Protein AF-A0A843KTY6-F1 (afdb_monomer)

Nearest PDB structures (foldseek):
  3sf4-assembly3_C  TM=3.426E-01  e=4.041E-02  Homo sapiens
  4wnd-assembly1_A  TM=3.328E-01  e=5.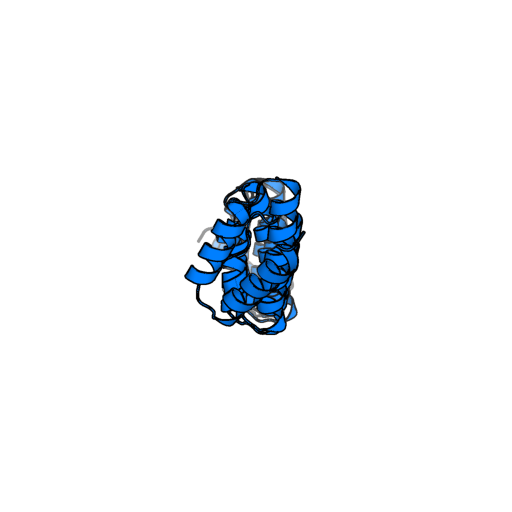044E-02  Homo sapiens
  4jhr-assembly1_B  TM=3.662E-01  e=6.581E-02  Mus musculus
  7t7t-assembly1_A  TM=3.899E-01  e=2.842E-01  Citrus unshiu
  6xns-assembly2_D  TM=2.189E-01  e=2.842E-01  synthetic construct

Structure (mmCIF, N/CA/C/O backbone):
data_AF-A0A843KTY6-F1
#
_entry.id   AF-A0A843KTY6-F1
#
loop_
_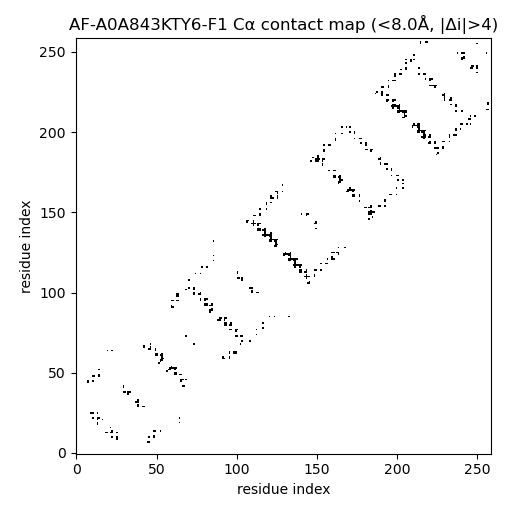atom_site.group_PDB
_atom_site.id
_atom_site.type_symbol
_atom_site.label_atom_id
_atom_site.label_alt_id
_atom_site.label_comp_id
_atom_site.label_asym_id
_atom_site.label_entity_id
_atom_site.label_seq_id
_atom_site.pdbx_PDB_ins_code
_atom_site.Cartn_x
_atom_site.Cartn_y
_atom_site.Cartn_z
_atom_site.occupancy
_atom_site.B_iso_or_equiv
_atom_site.auth_seq_id
_atom_site.auth_comp_id
_atom_site.auth_asym_id
_atom_site.auth_atom_id
_atom_site.pdbx_PDB_model_num
ATOM 1 N N . MET A 1 1 ? -22.286 -8.665 47.028 1.00 39.56 1 MET A N 1
ATOM 2 C CA . MET A 1 1 ? -21.234 -8.863 46.001 1.00 39.56 1 MET A CA 1
ATOM 3 C C . MET A 1 1 ? -21.749 -9.803 44.893 1.00 39.56 1 MET A C 1
ATOM 5 O O . MET A 1 1 ? -21.011 -10.667 44.445 1.00 39.56 1 MET A O 1
ATOM 9 N N . ASP A 1 2 ? -22.976 -9.607 44.383 1.00 44.25 2 ASP A N 1
ATOM 10 C CA . ASP A 1 2 ? -23.659 -10.608 43.525 1.00 44.25 2 ASP A CA 1
ATOM 11 C C . ASP A 1 2 ? -23.731 -10.275 42.018 1.00 44.25 2 ASP A C 1
ATOM 13 O O . ASP A 1 2 ? -24.287 -11.042 41.240 1.00 44.25 2 ASP A O 1
ATOM 17 N N . GLY A 1 3 ? -23.158 -9.156 41.557 1.00 53.28 3 GLY A N 1
ATOM 18 C CA . GLY A 1 3 ? -23.370 -8.676 40.176 1.00 53.28 3 GLY A CA 1
ATOM 19 C C . GLY A 1 3 ? -22.415 -9.212 39.094 1.00 53.28 3 GLY A C 1
ATOM 20 O O . GLY A 1 3 ? -22.753 -9.203 37.912 1.00 53.28 3 GLY A O 1
ATOM 21 N N . LYS A 1 4 ? -21.214 -9.689 39.456 1.00 52.56 4 LYS A N 1
ATOM 22 C CA . LYS A 1 4 ? -20.175 -10.072 38.471 1.00 52.56 4 LYS A CA 1
ATOM 23 C C . LYS A 1 4 ? -20.512 -11.322 37.633 1.00 52.56 4 LYS A C 1
ATOM 25 O O . LYS A 1 4 ? -20.271 -11.280 36.427 1.00 52.56 4 LYS A O 1
ATOM 30 N N . PRO A 1 5 ? -21.073 -12.412 38.199 1.00 60.47 5 PRO A N 1
ATOM 31 C CA . PRO A 1 5 ? -21.426 -13.600 37.416 1.00 60.47 5 PRO A CA 1
ATOM 32 C C . PRO A 1 5 ? -22.555 -13.336 36.409 1.00 60.47 5 PRO A C 1
ATOM 34 O O . PRO A 1 5 ? -22.504 -13.847 35.292 1.00 60.47 5 PRO A O 1
ATOM 37 N N . GLN A 1 6 ? -23.531 -12.492 36.773 1.00 78.88 6 GLN A N 1
ATOM 38 C CA . GLN A 1 6 ? -24.654 -12.137 35.899 1.00 78.88 6 GLN A CA 1
ATOM 39 C C . GLN A 1 6 ? -24.211 -11.308 34.691 1.00 78.88 6 GLN A C 1
ATOM 41 O O . GLN A 1 6 ? -24.659 -11.573 33.578 1.00 78.88 6 GLN A O 1
ATOM 46 N N . MET A 1 7 ? -23.310 -10.336 34.876 1.00 82.44 7 MET A N 1
ATOM 47 C CA . MET A 1 7 ? -22.879 -9.484 33.763 1.00 82.44 7 MET A CA 1
ATOM 48 C C . MET A 1 7 ? -22.094 -10.266 32.707 1.00 82.44 7 MET A C 1
ATOM 50 O O . MET A 1 7 ? -22.307 -10.082 31.513 1.00 82.44 7 MET A O 1
ATOM 54 N N . LYS A 1 8 ? -21.239 -11.205 33.132 1.00 80.12 8 LYS A N 1
ATOM 55 C CA . LYS A 1 8 ? -20.514 -12.079 32.201 1.00 80.12 8 LYS A CA 1
ATOM 56 C C . LYS A 1 8 ? -21.472 -12.932 31.359 1.00 80.12 8 LYS A C 1
ATOM 58 O O . LYS A 1 8 ? -21.283 -13.038 30.153 1.00 80.12 8 LYS A O 1
ATOM 63 N N . GLN A 1 9 ? -22.519 -13.489 31.973 1.00 84.25 9 GLN A N 1
ATOM 64 C CA . GLN A 1 9 ? -23.552 -14.241 31.251 1.00 84.25 9 GLN A CA 1
ATOM 65 C C . GLN A 1 9 ? -24.332 -13.358 30.270 1.00 84.25 9 GLN A C 1
ATOM 67 O O . GLN A 1 9 ? -24.571 -13.785 29.143 1.00 84.25 9 GLN A O 1
ATOM 72 N N . LYS A 1 10 ? -24.672 -12.122 30.660 1.00 86.00 10 LYS A N 1
ATOM 73 C CA . LYS A 1 10 ? -25.315 -11.146 29.765 1.00 86.00 10 LYS A CA 1
ATOM 74 C C . LYS A 1 10 ? -24.451 -10.835 28.541 1.00 86.00 10 LYS A C 1
ATOM 76 O O . LYS A 1 10 ? -24.958 -10.909 27.429 1.00 86.00 10 LYS A O 1
ATOM 81 N N . ILE A 1 11 ? -23.153 -10.570 28.734 1.00 85.38 11 ILE A N 1
ATOM 82 C CA . ILE A 1 11 ? -22.193 -10.338 27.640 1.00 85.38 11 ILE A CA 1
ATOM 83 C C . ILE A 1 11 ? -22.184 -11.531 26.679 1.00 85.38 11 ILE A C 1
ATOM 85 O O . ILE A 1 11 ? -22.382 -11.359 25.480 1.00 85.38 11 ILE A O 1
ATOM 89 N N . THR A 1 12 ? -21.991 -12.750 27.191 1.00 86.12 12 THR A N 1
ATOM 90 C CA . THR A 1 12 ? -21.944 -13.951 26.342 1.00 86.12 12 THR A CA 1
ATOM 91 C C . THR A 1 12 ? -23.262 -14.180 25.602 1.00 86.12 12 THR A C 1
ATOM 93 O O . THR A 1 12 ? -23.241 -14.526 24.422 1.00 86.12 12 THR A O 1
ATOM 96 N N . SER A 1 13 ? -24.402 -13.952 26.261 1.00 87.88 13 SER A N 1
ATOM 97 C CA . SER A 1 13 ? -25.725 -14.080 25.644 1.00 87.88 13 SER A CA 1
ATOM 98 C C . SER A 1 13 ? -25.940 -13.060 24.525 1.00 87.88 13 SER A C 1
ATOM 100 O O . SER A 1 13 ? -26.459 -13.430 23.477 1.00 87.88 13 SER A O 1
ATOM 102 N N . ALA A 1 14 ? -25.525 -11.806 24.724 1.00 86.50 14 ALA A N 1
ATOM 103 C CA . ALA A 1 14 ? -25.652 -10.743 23.727 1.00 86.50 14 ALA A CA 1
ATOM 104 C C . ALA A 1 14 ? -24.739 -10.968 22.512 1.00 86.50 14 ALA A C 1
ATOM 106 O O . ALA A 1 14 ? -25.139 -10.732 21.380 1.00 86.50 14 ALA A O 1
ATOM 107 N N . ILE A 1 15 ? -23.525 -11.485 22.724 1.00 87.00 15 ILE A N 1
ATOM 108 C CA . ILE A 1 15 ? -22.636 -11.863 21.616 1.00 87.00 15 ILE A CA 1
ATOM 109 C C . ILE A 1 15 ? -23.230 -13.041 20.834 1.00 87.00 15 ILE A C 1
ATOM 111 O O . ILE A 1 15 ? -23.250 -13.025 19.609 1.00 87.00 15 ILE A O 1
ATOM 115 N N . SER A 1 16 ? -23.759 -14.045 21.539 1.00 85.56 16 SER A N 1
ATOM 116 C CA . SER A 1 16 ? -24.322 -15.248 20.909 1.00 85.56 16 SER A CA 1
ATOM 117 C C . SER A 1 16 ? -25.618 -14.976 20.145 1.00 85.56 16 SER A C 1
ATOM 119 O O . SER A 1 16 ? -25.926 -15.704 19.206 1.00 85.56 16 SER A O 1
ATOM 121 N N . SER A 1 17 ? -26.395 -13.961 20.543 1.00 84.56 17 SER A N 1
ATOM 122 C CA . SER A 1 17 ? -27.608 -13.581 19.814 1.00 84.56 17 SER A CA 1
ATOM 123 C C . SER A 1 17 ? -27.297 -12.917 18.473 1.00 84.56 17 SER A C 1
ATOM 125 O O . SER A 1 17 ? -28.146 -12.941 17.584 1.00 84.56 17 SER A O 1
ATOM 127 N N . GLY A 1 18 ? -26.106 -12.323 18.328 1.00 76.06 18 GLY A N 1
ATOM 128 C CA . GLY A 1 18 ? -25.713 -11.555 17.148 1.00 76.06 18 GLY A CA 1
ATOM 129 C C . GLY A 1 18 ? -26.517 -10.265 16.947 1.00 76.06 18 GLY A C 1
ATOM 130 O O . GLY A 1 18 ? -26.371 -9.633 15.905 1.00 76.06 18 GLY A O 1
ATOM 131 N N . ASP A 1 19 ? -27.363 -9.868 17.908 1.00 83.19 19 ASP A N 1
ATOM 132 C CA . ASP A 1 19 ? -28.169 -8.646 17.833 1.00 83.19 19 ASP A CA 1
ATOM 133 C C . ASP A 1 19 ? -27.381 -7.453 18.407 1.00 83.19 19 ASP A C 1
ATOM 135 O O . ASP A 1 19 ? -27.130 -7.410 19.619 1.00 83.19 19 ASP A O 1
ATOM 139 N N . PRO A 1 20 ? -27.029 -6.443 17.586 1.00 80.69 20 PRO A N 1
ATOM 140 C CA . PRO A 1 20 ? -26.339 -5.244 18.057 1.00 80.69 20 PRO A CA 1
ATOM 141 C C . PRO A 1 20 ? -27.075 -4.521 19.193 1.00 80.69 20 PRO A C 1
ATOM 143 O O . PRO A 1 20 ? -26.434 -3.933 20.060 1.00 80.69 20 PRO A O 1
ATOM 146 N N . ARG A 1 21 ? -28.411 -4.602 19.244 1.00 86.44 21 ARG A N 1
ATOM 147 C CA . ARG A 1 21 ? -29.221 -3.941 20.282 1.00 86.44 21 ARG A CA 1
ATOM 148 C C . ARG A 1 21 ? -29.027 -4.567 21.658 1.00 86.44 21 ARG A C 1
ATOM 150 O O . ARG A 1 21 ? -29.058 -3.868 22.669 1.00 86.44 21 ARG A O 1
ATOM 157 N N . GLU A 1 22 ? -28.815 -5.879 21.706 1.00 87.31 22 GLU A N 1
ATOM 158 C CA . GLU A 1 22 ? -28.523 -6.581 22.957 1.00 87.31 22 GLU A CA 1
ATOM 159 C C . GLU A 1 22 ? -27.130 -6.197 23.472 1.00 87.31 22 GLU A C 1
ATOM 161 O O . GLU A 1 22 ? -26.956 -5.977 24.671 1.00 87.31 22 GLU A O 1
ATOM 166 N N . LEU A 1 23 ? -26.153 -6.020 22.575 1.00 86.69 23 LEU A N 1
ATOM 167 C CA . LEU A 1 23 ? -24.832 -5.498 22.937 1.00 86.69 23 LEU A CA 1
ATOM 168 C C . LEU A 1 23 ? -24.908 -4.052 23.441 1.00 86.69 23 LEU A C 1
ATOM 170 O O . LEU A 1 23 ? -24.354 -3.755 24.497 1.00 86.69 23 LEU A O 1
ATOM 174 N N . GLU A 1 24 ? -25.644 -3.171 22.760 1.00 86.75 24 GLU A N 1
ATOM 175 C CA . GLU A 1 24 ? -25.869 -1.788 23.206 1.00 86.75 24 GLU A CA 1
ATOM 176 C C . GLU A 1 24 ? -26.488 -1.730 24.607 1.00 86.75 24 GLU A C 1
ATOM 178 O O . GLU A 1 24 ? -26.048 -0.952 25.457 1.00 86.75 24 GLU A O 1
ATOM 183 N N . LYS A 1 25 ? -27.464 -2.598 24.889 1.00 88.44 25 LYS A N 1
ATOM 184 C CA . LYS A 1 25 ? -28.079 -2.705 26.215 1.00 88.44 25 LYS A CA 1
ATOM 185 C C . LYS A 1 25 ? -27.076 -3.137 27.283 1.00 88.44 25 LYS A C 1
ATOM 187 O O . LYS A 1 25 ? -27.063 -2.567 28.370 1.00 88.44 25 LYS A O 1
ATOM 192 N N . VAL A 1 26 ? -26.205 -4.099 26.979 1.00 87.81 26 VAL A N 1
ATOM 193 C CA . VAL A 1 26 ? -25.129 -4.508 27.897 1.00 87.81 26 VAL A CA 1
ATOM 194 C C . VAL A 1 26 ? -24.155 -3.354 28.153 1.00 87.81 26 VAL A C 1
ATOM 196 O O . VAL A 1 26 ? -23.741 -3.145 29.292 1.00 87.81 26 VAL A O 1
ATOM 199 N N . VAL A 1 27 ? -23.824 -2.559 27.132 1.00 88.12 27 VAL A N 1
ATOM 200 C CA . VAL A 1 27 ? -22.982 -1.363 27.293 1.00 88.12 27 VAL A CA 1
ATOM 201 C C . VAL A 1 27 ? -23.650 -0.330 28.203 1.00 88.12 27 VAL A C 1
ATOM 203 O O . VAL A 1 27 ? -22.982 0.207 29.090 1.00 88.12 27 VAL A O 1
ATOM 206 N N . LEU A 1 28 ? -24.952 -0.079 28.029 1.00 88.31 28 LEU A N 1
ATOM 207 C CA . LEU A 1 28 ? -25.727 0.818 28.893 1.00 88.31 28 LEU A CA 1
ATOM 208 C C . LEU A 1 28 ? -25.724 0.331 30.347 1.00 88.31 28 LEU A C 1
ATOM 210 O O . LEU A 1 28 ? -25.323 1.094 31.226 1.00 88.31 28 LEU A O 1
ATOM 214 N N . ASP A 1 29 ? -26.034 -0.946 30.587 1.00 87.56 29 ASP A N 1
ATOM 215 C CA . ASP A 1 29 ? -26.001 -1.564 31.920 1.00 87.56 29 ASP A CA 1
ATOM 216 C C . ASP A 1 29 ? -24.616 -1.400 32.588 1.00 87.56 29 ASP A C 1
ATOM 218 O O . ASP A 1 29 ? -24.515 -1.105 33.780 1.00 87.56 29 ASP A O 1
ATOM 222 N N . ILE A 1 30 ? -23.521 -1.569 31.832 1.00 86.94 30 ILE A N 1
ATOM 223 C CA . ILE A 1 30 ? -22.154 -1.372 32.346 1.00 86.94 30 ILE A CA 1
ATOM 224 C C . ILE A 1 30 ? -21.874 0.114 32.619 1.00 86.94 30 ILE A C 1
ATOM 226 O O . ILE A 1 30 ? -21.175 0.450 33.582 1.00 86.94 30 ILE A O 1
ATOM 230 N N . SER A 1 31 ? -22.406 1.022 31.802 1.00 85.75 31 SER A N 1
ATOM 231 C CA . SER A 1 31 ? -22.205 2.462 31.973 1.00 85.75 31 SER A CA 1
ATOM 232 C C . SER A 1 31 ? -22.831 3.009 33.262 1.00 85.75 31 SER A C 1
ATOM 234 O O . SER A 1 31 ? -22.280 3.945 33.841 1.00 85.75 31 SER A O 1
ATOM 236 N N . GLU A 1 32 ? -23.906 2.379 33.746 1.00 87.38 32 GLU A N 1
ATOM 237 C CA . GLU A 1 32 ? -24.611 2.726 34.988 1.00 87.38 32 GLU A CA 1
ATOM 238 C C . GLU A 1 32 ? -23.895 2.227 36.263 1.00 87.38 32 GLU A C 1
ATOM 240 O O . GLU A 1 32 ? -24.300 2.545 37.386 1.00 87.38 32 GLU A O 1
ATOM 245 N N . THR A 1 33 ? -22.800 1.468 36.127 1.00 81.38 33 THR A N 1
ATOM 246 C CA . THR A 1 33 ? -22.041 0.952 37.279 1.00 81.38 33 THR A CA 1
ATOM 247 C C . THR A 1 33 ? -21.357 2.085 38.059 1.00 81.38 33 THR A C 1
ATOM 249 O O . THR A 1 33 ? -20.718 2.966 37.483 1.00 81.38 33 THR A O 1
ATOM 252 N N . GLN A 1 34 ? -21.422 2.041 39.396 1.00 68.56 34 GLN A N 1
ATOM 253 C CA . GLN A 1 34 ? -21.045 3.169 40.264 1.00 68.56 34 GLN A CA 1
ATOM 254 C C . GLN A 1 34 ? -19.549 3.528 40.274 1.00 68.56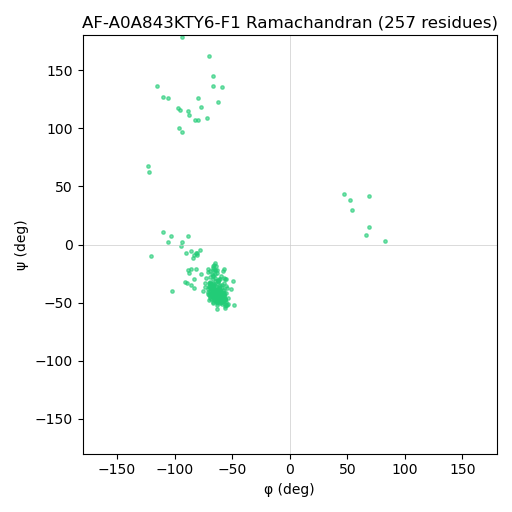 34 GLN A C 1
ATOM 256 O O . GLN A 1 34 ? -19.210 4.674 40.573 1.00 68.56 34 GLN A O 1
ATOM 261 N N . THR A 1 35 ? -18.632 2.595 39.974 1.00 88.00 35 THR A N 1
ATOM 262 C CA . THR A 1 35 ? -17.188 2.881 40.030 1.00 88.00 35 THR A CA 1
ATOM 263 C C . THR A 1 35 ? -16.502 2.798 38.669 1.00 88.00 35 THR A C 1
ATOM 265 O O . THR A 1 35 ? -16.664 1.846 37.904 1.00 88.00 35 THR A O 1
ATOM 268 N N . ARG A 1 36 ? -15.624 3.774 38.390 1.00 86.88 36 ARG A N 1
ATOM 269 C CA . ARG A 1 36 ? -14.803 3.813 37.165 1.00 86.88 36 ARG A CA 1
ATOM 270 C C . ARG A 1 36 ? -13.967 2.542 36.976 1.00 86.88 36 ARG A C 1
ATOM 272 O O . ARG A 1 36 ? -13.766 2.097 35.850 1.00 86.88 36 ARG A O 1
ATOM 279 N N . LYS A 1 37 ? -13.469 1.966 38.076 1.00 88.00 37 LYS A N 1
ATOM 280 C CA . LYS A 1 37 ? -12.642 0.751 38.057 1.00 88.00 37 LYS A CA 1
ATOM 281 C C . LYS A 1 37 ? -13.454 -0.479 37.646 1.00 88.00 37 LYS A C 1
ATOM 283 O O . LYS A 1 37 ? -12.961 -1.287 36.867 1.00 88.00 37 LYS A O 1
ATOM 288 N N . GLU A 1 38 ? -14.681 -0.614 38.144 1.00 86.69 38 GLU A N 1
ATOM 289 C CA . GLU A 1 38 ? -15.563 -1.725 37.771 1.00 86.69 38 GLU A CA 1
ATOM 290 C C . GLU A 1 38 ? -16.043 -1.598 36.331 1.00 86.69 38 GLU A C 1
ATOM 292 O O . GLU A 1 38 ? -15.946 -2.573 35.593 1.00 86.69 38 GLU A O 1
ATOM 297 N N . LYS A 1 39 ? -16.444 -0.393 35.903 1.00 88.38 39 LYS A N 1
ATOM 298 C CA . LYS A 1 39 ? -16.803 -0.114 34.506 1.00 88.38 39 LYS A CA 1
ATOM 299 C C . LYS A 1 39 ? -15.684 -0.533 33.547 1.00 88.38 39 LYS A C 1
ATOM 301 O O . LYS A 1 39 ? -15.922 -1.309 32.627 1.00 88.38 39 LYS A O 1
ATOM 306 N N . LYS A 1 40 ? -14.446 -0.091 33.812 1.00 89.19 40 LYS A N 1
ATOM 307 C CA . LYS A 1 40 ? -13.276 -0.452 32.996 1.00 89.19 40 LYS A CA 1
ATOM 308 C C . LYS A 1 40 ? -13.070 -1.970 32.933 1.00 89.19 40 LYS A C 1
ATOM 310 O O . LYS A 1 40 ? -12.923 -2.521 31.851 1.00 89.19 40 LYS A O 1
ATOM 315 N N . SER A 1 41 ? -13.123 -2.648 34.080 1.00 89.81 41 SER A N 1
ATOM 316 C CA . SER A 1 41 ? -12.953 -4.104 34.146 1.00 89.81 41 SER A CA 1
ATOM 317 C C . SER A 1 41 ? -14.055 -4.875 33.403 1.00 89.81 41 SER A C 1
ATOM 319 O O . SER A 1 41 ? -13.801 -5.967 32.894 1.00 89.81 41 SER A O 1
ATOM 321 N N . LEU A 1 42 ? -15.279 -4.345 33.347 1.00 90.00 42 LEU A N 1
ATOM 322 C CA . LEU A 1 42 ? -16.382 -4.944 32.592 1.00 90.00 42 LEU A CA 1
ATOM 323 C C . LEU A 1 42 ? -16.224 -4.727 31.081 1.00 90.00 42 LEU A C 1
ATOM 325 O O . LEU A 1 42 ? -16.434 -5.671 30.324 1.00 90.00 42 LEU A O 1
ATOM 329 N N . TYR A 1 43 ? -15.783 -3.544 30.642 1.00 91.88 43 TYR A N 1
ATOM 330 C CA . TYR A 1 43 ? -15.446 -3.303 29.235 1.00 91.88 43 TYR A CA 1
ATOM 331 C C . TYR A 1 43 ? -14.278 -4.161 28.755 1.00 91.88 43 TYR A C 1
ATOM 333 O O . TYR A 1 43 ? -14.370 -4.737 27.678 1.00 91.88 43 TYR A O 1
ATOM 341 N N . GLU A 1 44 ? -13.229 -4.333 29.563 1.00 92.06 44 GLU A N 1
ATOM 342 C CA . GLU A 1 44 ? -12.120 -5.247 29.247 1.00 92.06 44 GLU A CA 1
ATOM 343 C C . GLU A 1 44 ? -12.627 -6.686 29.029 1.00 92.06 44 GLU A C 1
ATOM 345 O O . GLU A 1 44 ? -12.264 -7.334 28.050 1.00 92.06 44 GLU A O 1
ATOM 350 N N . GLN A 1 45 ? -13.525 -7.177 29.893 1.00 90.88 45 GLN A N 1
ATOM 351 C CA . GLN A 1 45 ? -14.126 -8.511 29.744 1.00 90.88 45 GLN A CA 1
ATOM 352 C C . GLN A 1 45 ? -15.017 -8.626 28.502 1.00 90.88 45 GLN A C 1
ATOM 354 O O . GLN A 1 45 ? -14.978 -9.644 27.812 1.00 90.88 45 GLN A O 1
ATOM 359 N N . MET A 1 46 ? -15.819 -7.599 28.223 1.00 92.81 46 MET A N 1
ATOM 360 C CA . MET A 1 46 ? -16.690 -7.562 27.051 1.00 92.81 46 MET A CA 1
ATOM 361 C C . MET A 1 46 ? -15.880 -7.510 25.754 1.00 92.81 46 MET A C 1
ATOM 363 O O . MET A 1 46 ? -16.125 -8.311 24.857 1.00 92.81 46 MET A O 1
ATOM 367 N N . ASN A 1 47 ? -14.873 -6.638 25.681 1.00 95.75 47 ASN A N 1
ATOM 368 C CA . ASN A 1 47 ? -13.966 -6.544 24.541 1.00 95.75 47 ASN A CA 1
ATOM 369 C C . ASN A 1 47 ? -13.221 -7.862 24.319 1.00 95.75 47 ASN A C 1
ATOM 371 O O . ASN A 1 47 ? -13.154 -8.324 23.187 1.00 95.75 47 ASN A O 1
ATOM 375 N N . ALA A 1 48 ? -12.724 -8.511 25.378 1.00 94.94 48 ALA A N 1
ATOM 376 C CA . ALA A 1 48 ? -12.085 -9.819 25.254 1.00 94.94 48 ALA A CA 1
ATOM 377 C C . ALA A 1 48 ? -13.038 -10.867 24.653 1.00 94.94 48 ALA A C 1
ATOM 379 O O . ALA A 1 48 ? -12.650 -11.595 23.742 1.00 94.94 48 ALA A O 1
ATOM 380 N N . ALA A 1 49 ? -14.296 -10.907 25.103 1.00 93.94 49 ALA A N 1
ATOM 381 C CA . ALA A 1 49 ? -15.296 -11.823 24.560 1.00 93.94 49 ALA A CA 1
ATOM 382 C C . ALA A 1 49 ? -15.633 -11.521 23.087 1.00 93.94 49 ALA A C 1
ATOM 384 O O . ALA A 1 49 ? -15.735 -12.451 22.288 1.00 93.94 49 ALA A O 1
ATOM 385 N N . LEU A 1 50 ? -15.749 -10.241 22.713 1.00 95.25 50 LEU A N 1
ATOM 386 C CA . LEU A 1 50 ? -15.954 -9.810 21.325 1.00 95.25 50 LEU A CA 1
ATOM 387 C C . LEU A 1 50 ? -14.768 -10.192 20.432 1.00 95.25 50 LEU A C 1
ATOM 389 O O . LEU A 1 50 ? -14.970 -10.695 19.334 1.00 95.25 50 LEU A O 1
ATOM 393 N N . VAL A 1 51 ? -13.534 -9.997 20.906 1.00 97.06 51 VAL A N 1
ATOM 394 C CA . VAL A 1 51 ? -12.312 -10.380 20.180 1.00 97.06 51 VAL A CA 1
ATOM 395 C C . VAL A 1 51 ? -12.249 -11.895 19.988 1.00 97.06 51 VAL A C 1
ATOM 397 O O . VAL A 1 51 ? -11.965 -12.355 18.883 1.00 97.06 51 VAL A O 1
ATOM 400 N N . THR A 1 52 ? -12.545 -12.682 21.024 1.00 96.00 52 THR A N 1
ATOM 401 C CA . THR A 1 52 ? -12.625 -14.145 20.911 1.00 96.00 52 THR A CA 1
ATOM 402 C C . THR A 1 52 ? -13.674 -14.557 19.882 1.00 96.00 52 THR A C 1
ATOM 404 O O . THR A 1 52 ? -13.348 -15.292 18.955 1.00 96.00 52 THR A O 1
ATOM 407 N N . ALA A 1 53 ? -14.901 -14.040 19.975 1.00 93.81 53 ALA A N 1
ATOM 408 C CA . ALA A 1 53 ? -15.958 -14.362 19.018 1.00 93.81 53 ALA A CA 1
ATOM 409 C C . ALA A 1 53 ? -15.592 -13.951 17.583 1.00 93.81 53 ALA A C 1
ATOM 411 O O . ALA A 1 53 ? -15.789 -14.728 16.653 1.00 93.81 53 ALA A O 1
ATOM 412 N N . ALA A 1 54 ? -14.969 -12.784 17.402 1.00 95.69 54 ALA A N 1
ATOM 413 C CA . ALA A 1 54 ? -14.556 -12.318 16.087 1.00 95.69 54 ALA A CA 1
ATOM 414 C C . ALA A 1 54 ? -13.515 -13.236 15.437 1.00 95.69 54 ALA A C 1
ATOM 416 O O . ALA A 1 54 ? -13.684 -13.650 14.293 1.00 95.69 54 ALA A O 1
ATOM 417 N N . PHE A 1 55 ? -12.442 -13.573 16.154 1.00 96.38 55 PHE A N 1
ATOM 418 C CA . PHE A 1 55 ? -11.319 -14.303 15.563 1.00 96.38 55 PHE A CA 1
ATOM 419 C C . PHE A 1 55 ? -11.440 -15.827 15.635 1.00 96.38 55 PHE A C 1
ATOM 421 O O . PHE A 1 55 ? -10.948 -16.502 14.737 1.00 96.38 55 PHE A O 1
ATOM 428 N N . GLU A 1 56 ? -12.047 -16.378 16.684 1.00 94.38 56 GLU A N 1
ATOM 429 C CA . GLU A 1 56 ? -12.241 -17.830 16.828 1.00 94.38 56 GLU A CA 1
ATOM 430 C C . GLU A 1 56 ? -13.581 -18.278 16.240 1.00 94.38 56 GLU A C 1
ATOM 432 O O . GLU A 1 56 ? -13.678 -19.376 15.698 1.00 94.38 56 GLU A O 1
ATOM 437 N N . GLY A 1 57 ? -14.604 -17.422 16.313 1.00 89.69 57 GLY A N 1
ATOM 438 C CA . GLY A 1 57 ? -15.930 -17.675 15.747 1.00 89.69 57 GLY A CA 1
ATOM 439 C C . GLY A 1 57 ? -16.105 -17.209 14.300 1.00 89.69 57 GLY A C 1
ATOM 440 O O . GLY A 1 57 ? -17.130 -17.518 13.701 1.00 89.69 57 GLY A O 1
ATOM 441 N N . GLY A 1 58 ? -15.129 -16.491 13.729 1.00 91.31 58 GLY A N 1
ATOM 442 C CA . GLY A 1 58 ? -15.188 -16.008 12.346 1.00 91.31 58 GLY A CA 1
ATOM 443 C C . GLY A 1 58 ? -16.239 -14.918 12.125 1.00 91.31 58 GLY A C 1
ATOM 444 O O . GLY A 1 58 ? -16.942 -14.951 11.121 1.00 91.31 58 GLY A O 1
ATOM 445 N N . GLN A 1 59 ? -16.350 -13.971 13.062 1.00 92.69 59 GLN A N 1
ATOM 446 C CA . GLN A 1 59 ? -17.338 -12.879 13.055 1.00 92.69 59 GLN A CA 1
ATOM 447 C C . GLN A 1 59 ? -16.653 -11.498 13.125 1.00 92.69 59 GLN A C 1
ATOM 449 O O . GLN A 1 59 ? -16.732 -10.811 14.154 1.00 92.69 59 GLN A O 1
ATOM 454 N N . PRO A 1 60 ? -15.913 -11.071 12.083 1.00 94.81 60 PRO A N 1
ATOM 455 C CA . PRO A 1 60 ? -15.089 -9.858 12.134 1.00 94.81 60 PRO A CA 1
ATOM 456 C C . PRO A 1 60 ? -15.895 -8.584 12.418 1.00 94.81 60 PRO A C 1
ATOM 458 O O . PRO A 1 60 ? -15.375 -7.631 13.002 1.00 94.81 60 PRO A O 1
ATOM 461 N N . GLU A 1 61 ? -17.175 -8.560 12.048 1.00 93.38 61 GLU A N 1
ATOM 462 C CA . GLU A 1 61 ? -18.111 -7.464 12.284 1.00 93.38 61 GLU A CA 1
ATOM 463 C C . GLU A 1 61 ? -18.249 -7.097 13.767 1.00 93.38 61 GLU A C 1
ATOM 465 O O . GLU A 1 61 ? -18.446 -5.921 14.091 1.00 93.38 61 GLU A O 1
ATOM 470 N N . LEU A 1 62 ? -18.056 -8.053 14.683 1.00 93.38 62 LEU A N 1
ATOM 471 C CA . LEU A 1 62 ? -18.117 -7.809 16.126 1.00 93.38 62 LEU A CA 1
ATOM 472 C C . LEU A 1 62 ? -17.015 -6.864 16.617 1.00 93.38 62 LEU A C 1
ATOM 474 O O . LEU A 1 62 ? -17.183 -6.190 17.633 1.00 93.38 62 LEU A O 1
ATOM 478 N N . LEU A 1 63 ? -15.914 -6.726 15.875 1.00 95.75 63 LEU A N 1
ATOM 479 C CA . LEU A 1 63 ? -14.842 -5.783 16.207 1.00 95.75 63 LEU A CA 1
ATOM 480 C C . LEU A 1 63 ? -15.306 -4.320 16.132 1.00 95.75 63 LEU A C 1
ATOM 482 O O . LEU A 1 63 ? -14.747 -3.451 16.805 1.00 95.75 63 LEU A O 1
ATOM 486 N N . SER A 1 64 ? -16.376 -4.035 15.381 1.00 93.62 64 SER A N 1
ATOM 487 C CA . SER A 1 64 ? -17.017 -2.714 15.372 1.00 93.62 64 SER A CA 1
ATOM 488 C C . SER A 1 64 ? -17.675 -2.356 16.713 1.00 93.62 64 SER A C 1
ATOM 490 O O . SER A 1 64 ? -17.870 -1.173 16.991 1.00 93.62 64 SER A O 1
ATOM 492 N N . GLN A 1 65 ? -17.937 -3.341 17.576 1.00 93.69 65 GLN A N 1
ATOM 493 C CA . GLN A 1 65 ? -18.657 -3.184 18.845 1.00 93.69 65 GLN A CA 1
ATOM 494 C C . GLN A 1 65 ? -17.733 -2.979 20.055 1.00 93.69 65 GLN A C 1
ATOM 496 O O . GLN A 1 65 ? -18.212 -2.789 21.168 1.00 93.69 65 GLN A O 1
ATOM 501 N N . LEU A 1 66 ? -16.407 -2.983 19.860 1.00 94.56 66 LEU A N 1
ATOM 502 C CA . LEU A 1 66 ? -15.454 -2.743 20.950 1.00 94.56 66 LEU A CA 1
ATOM 503 C C . LEU A 1 66 ? -15.679 -1.373 21.597 1.00 94.56 66 LEU A C 1
ATOM 505 O O . LEU A 1 66 ? -15.808 -0.362 20.896 1.00 94.56 66 LEU A O 1
ATOM 509 N N . VAL A 1 67 ? -15.662 -1.332 22.928 1.00 93.25 67 VAL A N 1
ATOM 510 C CA . VAL A 1 67 ? -15.910 -0.117 23.714 1.00 93.25 67 VAL A CA 1
ATOM 511 C C . VAL A 1 67 ? -14.630 0.347 24.388 1.00 93.25 67 VAL A C 1
ATOM 513 O O . VAL A 1 67 ? -13.975 -0.427 25.078 1.00 93.25 67 VAL A O 1
ATOM 516 N N . GLU A 1 68 ? -14.283 1.619 24.175 1.00 92.69 68 GLU A N 1
ATOM 517 C CA . GLU A 1 68 ? -13.084 2.265 24.730 1.00 92.69 68 GLU A CA 1
ATOM 518 C C . GLU A 1 68 ? -11.778 1.434 24.579 1.00 92.69 68 GLU A C 1
ATOM 520 O O . GLU A 1 68 ? -11.009 1.352 25.541 1.00 92.69 68 GLU A O 1
ATOM 525 N N . PRO A 1 69 ? -11.495 0.801 23.414 1.00 95.19 69 PRO A N 1
ATOM 526 C CA . PRO A 1 69 ? -10.251 0.059 23.239 1.00 95.19 69 PRO A CA 1
ATOM 527 C C . PRO A 1 69 ? -9.052 1.010 23.252 1.00 95.19 69 PRO A C 1
ATOM 529 O O . PRO A 1 69 ? -9.107 2.140 22.758 1.00 95.19 69 PRO A O 1
ATOM 532 N N . THR A 1 70 ? -7.943 0.540 23.805 1.00 95.38 70 THR A N 1
ATOM 533 C CA . THR A 1 70 ? -6.674 1.266 23.781 1.00 95.38 70 THR A CA 1
ATOM 534 C C . THR A 1 70 ? -6.091 1.308 22.370 1.00 95.38 70 THR A C 1
ATOM 536 O O . THR A 1 70 ? -6.442 0.517 21.490 1.00 95.38 70 THR A O 1
ATOM 539 N N . LYS A 1 71 ? -5.157 2.237 22.142 1.00 96.75 71 LYS A N 1
ATOM 540 C CA . LYS A 1 71 ? -4.435 2.327 20.869 1.00 96.75 71 LYS A CA 1
ATOM 541 C C . LYS A 1 71 ? -3.733 1.002 20.562 1.00 96.75 71 LYS A C 1
ATOM 543 O O . LYS A 1 71 ? -3.839 0.508 19.448 1.00 96.75 71 LYS A O 1
ATOM 548 N N . GLU A 1 72 ? -3.010 0.461 21.533 1.00 97.19 72 GLU A N 1
ATOM 549 C CA . GLU A 1 72 ? -2.204 -0.748 21.386 1.00 97.19 72 GLU A CA 1
ATOM 550 C C . GLU A 1 72 ? -3.081 -1.954 21.026 1.00 97.19 72 GLU A C 1
ATOM 552 O O . GLU A 1 72 ? -2.777 -2.650 20.060 1.00 97.19 72 GLU A O 1
ATOM 557 N N . GLU A 1 73 ? -4.229 -2.118 21.695 1.00 97.50 73 GLU A N 1
ATOM 558 C CA . GLU A 1 73 ? -5.211 -3.152 21.343 1.00 97.50 73 GLU A CA 1
ATOM 559 C C . GLU A 1 73 ? -5.697 -3.001 19.899 1.00 97.50 73 GLU A C 1
ATOM 561 O O . GLU A 1 73 ? -5.706 -3.975 19.153 1.00 97.50 73 GLU A O 1
ATOM 566 N N . ILE A 1 74 ? -6.056 -1.789 19.461 1.00 98.38 74 ILE A N 1
ATOM 567 C CA . ILE A 1 74 ? -6.485 -1.576 18.072 1.00 98.38 74 ILE A CA 1
ATOM 568 C C . ILE A 1 74 ? -5.376 -1.934 17.077 1.00 98.38 74 ILE A C 1
ATOM 570 O O . ILE A 1 74 ? -5.661 -2.582 16.073 1.00 98.38 74 ILE A O 1
ATOM 574 N N . PHE A 1 75 ? -4.126 -1.546 17.337 1.00 98.62 75 PHE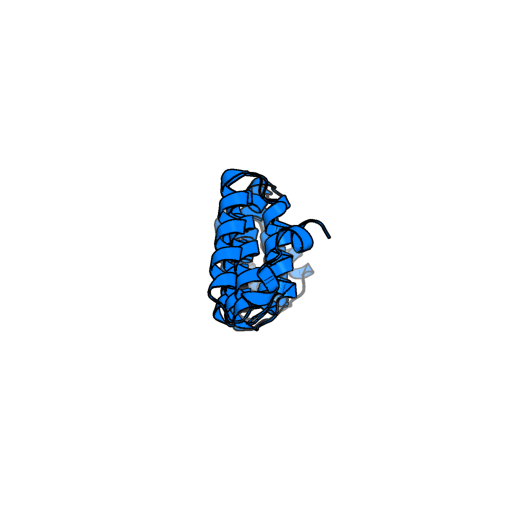 A N 1
ATOM 575 C CA . PHE A 1 75 ? -3.005 -1.869 16.449 1.00 98.62 75 PHE A CA 1
ATOM 576 C C . PHE A 1 75 ? -2.816 -3.384 16.315 1.00 98.62 75 PHE A C 1
ATOM 578 O O . PHE A 1 75 ? -2.693 -3.890 15.199 1.00 98.62 75 PHE A O 1
ATOM 585 N N . ASP A 1 76 ? -2.851 -4.116 17.426 1.00 98.50 76 ASP A N 1
ATOM 586 C CA . ASP A 1 76 ? -2.684 -5.570 17.415 1.00 98.50 76 ASP A CA 1
ATOM 587 C C . ASP A 1 76 ? -3.852 -6.274 16.712 1.00 98.50 76 ASP A C 1
ATOM 589 O O . ASP A 1 76 ? -3.644 -7.194 15.916 1.00 98.50 76 ASP A O 1
ATOM 593 N N . LEU A 1 77 ? -5.082 -5.801 16.928 1.00 98.69 77 LEU A N 1
ATOM 594 C CA . LEU A 1 77 ? -6.269 -6.331 16.257 1.00 98.69 77 LEU A CA 1
ATOM 595 C C . LEU A 1 77 ? -6.251 -6.047 14.750 1.00 98.69 77 LEU A C 1
ATOM 597 O O . LEU A 1 77 ? -6.583 -6.936 13.967 1.00 98.69 77 LEU A O 1
ATOM 601 N N . VAL A 1 78 ? -5.821 -4.852 14.328 1.00 98.69 78 VAL A N 1
ATOM 602 C CA . VAL A 1 78 ? -5.675 -4.498 12.905 1.00 98.69 78 VAL A CA 1
ATOM 603 C C . VAL A 1 78 ? -4.631 -5.385 12.233 1.00 98.69 78 VAL A C 1
ATOM 605 O O . VAL A 1 78 ? -4.896 -5.928 11.163 1.00 98.69 78 VAL A O 1
ATOM 608 N N . ARG A 1 79 ? -3.474 -5.597 12.870 1.00 98.56 79 ARG A N 1
ATOM 609 C CA . ARG A 1 79 ? -2.434 -6.506 12.360 1.00 98.56 79 ARG A CA 1
ATOM 610 C C . ARG A 1 79 ? -2.942 -7.933 12.232 1.00 98.56 79 ARG A C 1
ATOM 612 O O . ARG A 1 79 ? -2.684 -8.585 11.224 1.00 98.56 79 ARG A O 1
ATOM 619 N N . ARG A 1 80 ? -3.690 -8.417 13.227 1.00 98.12 80 ARG A N 1
ATOM 620 C CA . ARG A 1 80 ? -4.280 -9.759 13.196 1.00 98.12 80 ARG A CA 1
ATOM 621 C C . ARG A 1 80 ? -5.319 -9.893 12.081 1.00 98.12 80 ARG A C 1
ATOM 623 O O . ARG A 1 80 ? -5.294 -10.889 11.365 1.00 98.12 80 ARG A O 1
ATOM 630 N N . ALA A 1 81 ? -6.183 -8.893 11.901 1.00 98.38 81 ALA A N 1
ATOM 631 C CA . ALA A 1 81 ? -7.167 -8.855 10.819 1.00 98.38 81 ALA A CA 1
ATOM 632 C C . ALA A 1 81 ? -6.494 -8.828 9.437 1.00 98.38 81 ALA A C 1
ATOM 634 O O . ALA A 1 81 ? -6.849 -9.621 8.570 1.00 98.38 81 ALA A O 1
ATOM 635 N N . ALA A 1 82 ? -5.467 -7.992 9.254 1.00 98.12 82 ALA A N 1
ATOM 636 C CA . ALA A 1 82 ? -4.664 -7.966 8.033 1.00 98.12 82 ALA A CA 1
ATOM 637 C C . ALA A 1 82 ? -3.945 -9.297 7.779 1.00 98.12 82 ALA A C 1
ATOM 639 O O . ALA A 1 82 ? -3.918 -9.763 6.648 1.00 98.12 82 ALA A O 1
ATOM 640 N N . GLY A 1 83 ? -3.414 -9.939 8.823 1.00 97.31 83 GLY A N 1
ATOM 641 C CA . GLY A 1 83 ? -2.799 -11.261 8.719 1.00 97.31 83 GLY A CA 1
ATOM 642 C C . GLY A 1 83 ? -3.779 -12.335 8.242 1.00 97.31 83 GLY A C 1
ATOM 643 O O . GLY A 1 83 ? -3.427 -13.131 7.375 1.00 97.31 83 GLY A O 1
ATOM 644 N N . LEU A 1 84 ? -5.012 -12.332 8.760 1.00 96.94 84 LEU A N 1
ATOM 645 C CA . LEU A 1 84 ? -6.064 -13.235 8.290 1.00 96.94 84 LEU A CA 1
ATOM 646 C C . LEU A 1 84 ? -6.460 -12.934 6.850 1.00 96.94 84 LEU A C 1
ATOM 648 O O . LEU A 1 84 ? -6.446 -13.852 6.036 1.00 96.94 84 LEU A O 1
ATOM 652 N N . TYR A 1 85 ? -6.703 -11.664 6.517 1.00 97.50 85 TYR A N 1
ATOM 653 C CA . TYR A 1 85 ? -6.979 -11.249 5.144 1.00 97.50 85 TYR A CA 1
ATOM 654 C C . TYR A 1 85 ? -5.880 -11.711 4.177 1.00 97.50 85 TYR A C 1
ATOM 656 O O . TYR A 1 85 ? -6.169 -12.301 3.139 1.00 97.50 85 TYR A O 1
ATOM 664 N N . SER A 1 86 ? -4.605 -11.527 4.530 1.00 95.31 86 SER A N 1
ATOM 665 C CA . SER A 1 86 ? -3.489 -11.995 3.705 1.00 95.31 86 SER A CA 1
ATOM 666 C C . SER A 1 86 ? -3.496 -13.513 3.503 1.00 95.31 86 SER A C 1
ATOM 668 O O . SER A 1 86 ? -3.056 -13.977 2.457 1.00 95.31 86 SER A O 1
ATOM 670 N N . GLN A 1 87 ? -4.010 -14.294 4.456 1.00 93.69 87 GLN A N 1
ATOM 671 C CA . GLN A 1 87 ? -4.071 -15.756 4.362 1.00 93.69 87 GLN A CA 1
ATOM 672 C C . GLN A 1 87 ? -5.277 -16.269 3.567 1.00 93.69 87 GLN A C 1
ATOM 674 O O . GLN A 1 87 ? -5.152 -17.273 2.870 1.00 93.69 87 GLN A O 1
ATOM 679 N N . ASN A 1 88 ? -6.439 -15.622 3.684 1.00 93.38 88 ASN A N 1
ATOM 680 C CA . ASN A 1 88 ? -7.707 -16.161 3.179 1.00 93.38 88 ASN A CA 1
ATOM 681 C C . ASN A 1 88 ? -8.417 -15.282 2.133 1.00 93.38 88 ASN A C 1
ATOM 683 O O . ASN A 1 88 ? -9.362 -15.759 1.511 1.00 93.38 88 ASN A O 1
ATOM 687 N N . LYS A 1 89 ? -7.958 -14.041 1.920 1.00 94.81 89 LYS A N 1
ATOM 688 C CA . LYS A 1 89 ? -8.563 -13.022 1.041 1.00 94.81 89 LYS A CA 1
ATOM 689 C C . LYS A 1 89 ? -10.036 -12.738 1.333 1.00 94.81 89 LYS A C 1
ATOM 691 O O . LYS A 1 89 ? -10.804 -12.393 0.440 1.00 94.81 89 LYS A O 1
ATOM 696 N N . ASP A 1 90 ? -10.437 -12.896 2.585 1.00 95.25 90 ASP A N 1
ATOM 697 C CA . ASP A 1 90 ? -11.795 -12.605 3.010 1.00 95.25 90 ASP A CA 1
ATOM 698 C C . ASP A 1 90 ? -11.964 -11.094 3.216 1.00 95.25 90 ASP A C 1
ATOM 700 O O . ASP A 1 90 ? -11.469 -10.510 4.186 1.00 95.25 90 ASP A O 1
ATOM 704 N N . ASP A 1 91 ? -12.680 -10.455 2.292 1.00 95.38 91 ASP A N 1
ATOM 705 C CA . ASP A 1 91 ? -12.948 -9.017 2.304 1.00 95.38 91 ASP A CA 1
ATOM 706 C C . ASP A 1 91 ? -13.646 -8.533 3.587 1.00 95.38 91 ASP A C 1
ATOM 708 O O . ASP A 1 91 ? -13.534 -7.352 3.928 1.00 95.38 91 ASP A O 1
ATOM 712 N N . ILE A 1 92 ? -14.313 -9.412 4.345 1.00 96.38 92 ILE A N 1
ATOM 713 C CA . ILE A 1 92 ? -14.905 -9.042 5.638 1.00 96.38 92 ILE A CA 1
ATOM 714 C C . ILE A 1 92 ? -13.793 -8.681 6.635 1.00 96.38 92 ILE A C 1
ATOM 716 O O . ILE A 1 92 ? -13.893 -7.673 7.343 1.00 96.38 92 ILE A O 1
ATOM 720 N N . TRP A 1 93 ? -12.685 -9.432 6.643 1.00 97.75 93 TRP A N 1
ATOM 721 C CA . TRP A 1 93 ? -11.510 -9.112 7.459 1.00 97.75 93 TRP A CA 1
ATOM 722 C C . TRP A 1 93 ? -10.827 -7.823 7.007 1.00 97.75 93 TRP A C 1
ATOM 724 O O . TRP A 1 93 ? -10.404 -7.028 7.851 1.00 97.75 93 TRP A O 1
ATOM 734 N N . PHE A 1 94 ? -10.772 -7.566 5.698 1.00 97.88 94 PHE A N 1
ATOM 735 C CA . PHE A 1 94 ? -10.263 -6.297 5.179 1.00 97.88 94 PHE A CA 1
ATOM 736 C C . PHE A 1 94 ? -11.145 -5.113 5.606 1.00 97.88 94 PHE A C 1
ATOM 738 O O . PHE A 1 94 ? -10.643 -4.098 6.085 1.00 97.88 94 PHE A O 1
ATOM 745 N N . GLY A 1 95 ? -12.471 -5.261 5.539 1.00 97.81 95 GLY A N 1
ATOM 746 C CA . GLY A 1 95 ? -13.419 -4.267 6.047 1.00 97.81 95 GLY A CA 1
ATOM 747 C C . GLY A 1 95 ? -13.273 -4.014 7.553 1.00 97.81 95 GLY A C 1
ATOM 748 O O . GLY A 1 95 ? -13.327 -2.864 8.005 1.00 97.81 95 GLY A O 1
ATOM 749 N N . ALA A 1 96 ? -13.019 -5.065 8.339 1.00 97.81 96 ALA A N 1
ATOM 750 C CA . ALA A 1 96 ? -12.824 -4.961 9.784 1.00 97.81 96 ALA A CA 1
ATOM 751 C C . ALA A 1 96 ? -11.608 -4.100 10.171 1.00 97.81 96 ALA A C 1
ATOM 753 O O . ALA A 1 96 ? -11.661 -3.407 11.192 1.00 97.81 96 ALA A O 1
ATOM 754 N N . ILE A 1 97 ? -10.555 -4.058 9.341 1.00 98.56 97 ILE A N 1
ATOM 755 C CA . ILE A 1 97 ? -9.403 -3.160 9.539 1.00 98.56 97 ILE A CA 1
ATOM 756 C C . ILE A 1 97 ? -9.87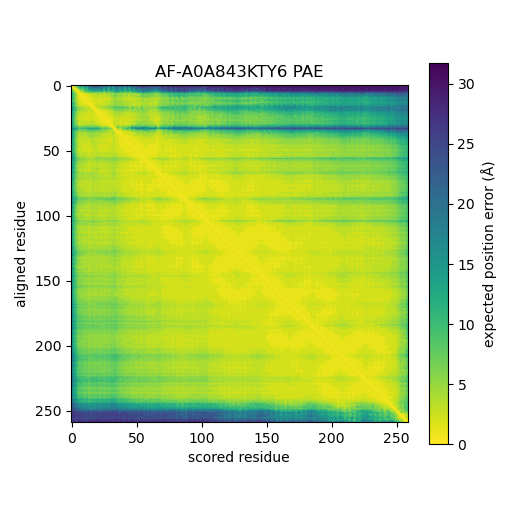5 -1.709 9.644 1.00 98.56 97 ILE A C 1
ATOM 758 O O . ILE A 1 97 ? -9.520 -1.014 10.594 1.00 98.56 97 ILE A O 1
ATOM 762 N N . PHE A 1 98 ? -10.717 -1.241 8.722 1.00 98.12 98 PHE A N 1
ATOM 763 C CA . PHE A 1 98 ? -11.176 0.149 8.735 1.00 98.12 98 PHE A CA 1
ATOM 764 C C . PHE A 1 98 ? -12.122 0.439 9.901 1.00 98.12 98 PHE A C 1
ATOM 766 O O . PHE A 1 98 ? -12.035 1.508 10.507 1.00 98.12 98 PHE A O 1
ATOM 773 N N . SER A 1 99 ? -12.975 -0.521 10.266 1.00 97.38 99 SER A N 1
ATOM 774 C CA . SER A 1 99 ? -13.820 -0.429 11.463 1.00 97.38 99 SER A CA 1
ATOM 775 C C . SER A 1 99 ? -12.989 -0.231 12.734 1.00 97.38 99 SER A C 1
ATOM 777 O O . SER A 1 99 ? -13.312 0.628 13.553 1.00 97.38 99 SER A O 1
ATOM 779 N N . LEU A 1 100 ? -11.889 -0.976 12.877 1.00 98.50 100 LEU A N 1
ATOM 780 C CA . LEU A 1 100 ? -10.945 -0.834 13.986 1.00 98.50 100 LEU A CA 1
ATOM 781 C C . LEU A 1 100 ? -10.181 0.494 13.931 1.00 98.50 100 LEU A C 1
ATOM 783 O O . LEU A 1 100 ? -10.116 1.207 14.929 1.00 98.50 100 LEU A O 1
ATOM 787 N N . VAL A 1 101 ? -9.644 0.867 12.767 1.00 98.38 101 VAL A N 1
ATOM 788 C CA . VAL A 1 101 ? -8.914 2.133 12.581 1.00 98.38 101 VAL A CA 1
ATOM 789 C C . VAL A 1 101 ? -9.788 3.335 12.942 1.00 98.38 101 VAL A C 1
ATOM 791 O O . VAL A 1 101 ? -9.313 4.267 13.592 1.00 98.38 101 VAL A O 1
ATOM 794 N N . ASN A 1 102 ? -11.078 3.306 12.600 1.00 97.31 102 ASN A N 1
ATOM 795 C CA . ASN A 1 102 ? -12.021 4.376 12.930 1.00 97.31 102 ASN A CA 1
ATOM 796 C C . ASN A 1 102 ? -12.257 4.555 14.438 1.00 97.31 102 ASN A C 1
ATOM 798 O O . ASN A 1 102 ? -12.733 5.615 14.841 1.00 97.31 102 ASN A O 1
ATOM 802 N N . LYS A 1 103 ? -11.887 3.576 15.276 1.00 96.81 103 LYS A N 1
ATOM 803 C CA . LYS A 1 103 ? -11.931 3.698 16.743 1.00 96.81 103 LYS A CA 1
ATOM 804 C C . LYS A 1 103 ? -10.739 4.456 17.332 1.00 96.81 103 LYS A C 1
ATOM 806 O O . LYS A 1 103 ? -10.752 4.766 18.516 1.00 96.81 103 LYS A O 1
ATOM 811 N N . LEU A 1 104 ? -9.707 4.764 16.544 1.00 97.56 104 LEU A N 1
ATOM 812 C CA . LEU A 1 104 ? -8.581 5.577 17.006 1.00 97.56 104 LEU A CA 1
ATOM 813 C C . LEU A 1 104 ? -8.947 7.063 16.991 1.00 97.56 104 LEU A C 1
ATOM 815 O O . LEU A 1 104 ? -9.242 7.615 15.933 1.00 97.56 104 LEU A O 1
ATOM 819 N N . ASP A 1 105 ? -8.786 7.749 18.122 1.00 94.50 105 ASP A N 1
ATOM 820 C CA . ASP A 1 105 ? -9.123 9.179 18.240 1.00 94.50 105 ASP A CA 1
ATOM 821 C C . ASP A 1 105 ? -8.233 10.105 17.397 1.00 94.50 105 ASP A C 1
ATOM 823 O O . ASP A 1 105 ? -8.622 11.212 17.020 1.00 94.50 105 ASP A O 1
ATOM 827 N N . ARG A 1 106 ? -6.990 9.691 17.120 1.00 97.56 106 ARG A N 1
ATOM 828 C CA . ARG A 1 106 ? -5.995 10.539 16.452 1.00 97.56 106 ARG A CA 1
ATOM 829 C C . ARG A 1 106 ? -5.790 10.120 15.007 1.00 97.56 106 ARG A C 1
ATOM 831 O O . ARG A 1 106 ? -5.347 9.007 14.735 1.00 97.56 106 ARG A O 1
ATOM 838 N N . LYS A 1 107 ? -5.943 11.077 14.087 1.00 97.75 107 LYS A N 1
ATOM 839 C CA . LYS A 1 107 ? -5.622 10.900 12.659 1.00 97.75 107 LYS A CA 1
ATOM 840 C C . LYS A 1 107 ? -4.178 10.460 12.410 1.00 97.75 107 LYS A C 1
ATOM 842 O O . LYS A 1 107 ? -3.932 9.740 11.447 1.00 97.75 107 LYS A O 1
ATOM 847 N N . SER A 1 108 ? -3.238 10.848 13.278 1.00 98.06 108 SER A N 1
ATOM 848 C CA . SER A 1 108 ? -1.853 10.361 13.235 1.00 98.06 108 SER A CA 1
ATOM 849 C C . SER A 1 108 ? -1.762 8.867 13.489 1.00 98.06 108 SER A C 1
ATOM 851 O O . SER A 1 108 ? -1.103 8.188 12.721 1.00 98.06 108 SER A O 1
ATOM 853 N N . HIS A 1 109 ? -2.468 8.344 14.491 1.00 98.44 109 HIS A N 1
ATOM 854 C CA . HIS A 1 109 ? -2.496 6.907 14.758 1.00 98.44 109 HIS A CA 1
ATOM 855 C C . HIS A 1 109 ? -3.199 6.140 13.636 1.00 98.44 109 HIS A C 1
ATOM 857 O O . HIS A 1 109 ? -2.709 5.092 13.240 1.00 98.44 109 HIS A O 1
ATOM 863 N N . GLN A 1 110 ? -4.296 6.682 13.090 1.00 98.69 110 GLN A N 1
ATOM 864 C CA . GLN A 1 110 ? -4.975 6.092 11.929 1.00 98.69 110 GLN A CA 1
ATOM 865 C C . GLN A 1 110 ? -4.032 5.999 10.722 1.00 98.69 110 GLN A C 1
ATOM 867 O O . GLN A 1 110 ? -3.892 4.944 10.118 1.00 98.69 110 GLN A O 1
ATOM 872 N N . SER A 1 111 ? -3.351 7.101 10.398 1.00 98.62 111 SER A N 1
ATOM 873 C CA . SER A 1 111 ? -2.408 7.169 9.276 1.00 98.62 111 SER A CA 1
ATOM 874 C C . SER A 1 111 ? -1.200 6.244 9.463 1.00 98.62 111 SER A C 1
ATOM 876 O O . SER A 1 111 ? -0.720 5.682 8.487 1.00 98.62 111 SER A O 1
ATOM 878 N N . ASP A 1 112 ? -0.723 6.095 10.700 1.00 98.62 112 ASP A N 1
ATOM 879 C CA . ASP A 1 112 ? 0.412 5.242 11.071 1.00 98.62 112 ASP A CA 1
ATOM 880 C C . ASP A 1 112 ? 0.121 3.761 10.794 1.00 98.62 112 ASP A C 1
ATOM 882 O O . ASP A 1 112 ? 0.816 3.125 10.006 1.00 98.62 112 ASP A O 1
ATOM 886 N N . ILE A 1 113 ? -0.975 3.230 11.347 1.00 98.75 113 ILE A N 1
ATOM 887 C CA . ILE A 1 113 ? -1.332 1.823 11.128 1.00 98.75 113 ILE A CA 1
ATOM 888 C C . ILE A 1 113 ? -1.760 1.551 9.679 1.00 98.75 113 ILE A C 1
ATOM 890 O O . ILE A 1 113 ? -1.428 0.507 9.131 1.00 98.75 113 ILE A O 1
ATOM 894 N N . LEU A 1 114 ? -2.440 2.490 9.011 1.00 98.88 114 LEU A N 1
ATOM 895 C CA . LEU A 1 114 ? -2.795 2.335 7.595 1.00 98.88 114 LEU A CA 1
ATOM 896 C C . LEU A 1 114 ? -1.559 2.301 6.687 1.00 98.88 114 LEU A C 1
ATOM 898 O O . LEU A 1 114 ? -1.550 1.550 5.714 1.00 98.88 114 LEU A O 1
ATOM 902 N N . ALA A 1 115 ? -0.509 3.062 7.012 1.00 98.81 115 ALA A N 1
ATOM 903 C CA . ALA A 1 115 ? 0.771 2.975 6.312 1.00 98.81 115 ALA A CA 1
ATOM 904 C C . ALA A 1 115 ? 1.405 1.586 6.483 1.00 98.81 115 ALA A C 1
ATOM 906 O O . ALA A 1 115 ? 1.829 0.982 5.497 1.00 98.81 115 ALA A O 1
ATOM 907 N N . GLU A 1 116 ? 1.404 1.052 7.709 1.00 98.62 116 GLU A N 1
ATOM 908 C CA . GLU A 1 116 ? 1.887 -0.303 8.000 1.00 98.62 116 GLU A CA 1
ATOM 909 C C . GLU A 1 116 ? 1.128 -1.364 7.181 1.00 98.62 116 GLU A C 1
ATOM 911 O O . GLU A 1 116 ? 1.751 -2.188 6.506 1.00 98.62 116 GLU A O 1
ATOM 916 N N . ILE A 1 117 ? -0.211 -1.307 7.175 1.00 98.75 117 ILE A N 1
ATOM 917 C CA . ILE A 1 117 ? -1.053 -2.244 6.416 1.00 98.75 117 ILE A CA 1
ATOM 918 C C . ILE A 1 117 ? -0.826 -2.113 4.912 1.00 98.75 117 ILE A C 1
ATOM 920 O O . ILE A 1 117 ? -0.638 -3.125 4.239 1.00 98.75 117 ILE A O 1
ATOM 924 N N . SER A 1 118 ? -0.787 -0.886 4.388 1.00 98.81 118 SER A N 1
ATOM 925 C CA . SER A 1 118 ? -0.545 -0.634 2.968 1.00 98.81 118 SER A CA 1
ATOM 926 C C . SER A 1 118 ? 0.753 -1.294 2.495 1.00 98.81 118 SER A C 1
ATOM 928 O O . SER A 1 118 ? 0.740 -2.101 1.566 1.00 98.81 118 SER A O 1
ATOM 930 N N . ARG A 1 119 ? 1.864 -1.049 3.200 1.00 98.75 119 ARG A N 1
ATOM 931 C CA . ARG A 1 119 ? 3.161 -1.661 2.888 1.00 98.75 119 ARG A CA 1
ATOM 932 C C . ARG A 1 119 ? 3.132 -3.183 3.008 1.00 98.75 119 ARG A C 1
ATOM 934 O O . ARG A 1 119 ? 3.698 -3.857 2.154 1.00 98.75 119 ARG A O 1
ATOM 941 N N . SER A 1 120 ? 2.504 -3.721 4.054 1.00 98.56 120 SER A N 1
ATOM 942 C CA . SER A 1 120 ? 2.414 -5.171 4.279 1.00 98.56 120 SER A CA 1
ATOM 943 C C . SER A 1 120 ? 1.687 -5.888 3.134 1.00 98.56 120 SER A C 1
ATOM 945 O O . SER A 1 120 ? 2.160 -6.909 2.627 1.00 98.56 120 SER A O 1
ATOM 947 N N . LEU A 1 121 ? 0.573 -5.320 2.664 1.00 98.75 121 LEU A N 1
ATOM 948 C CA . LEU A 1 121 ? -0.192 -5.872 1.547 1.00 98.75 121 LEU A CA 1
ATOM 949 C C . LEU A 1 121 ? 0.562 -5.737 0.222 1.00 98.75 121 LEU A C 1
ATOM 951 O O . LEU A 1 121 ? 0.679 -6.722 -0.504 1.00 98.75 121 LEU A O 1
ATOM 955 N N . VAL A 1 122 ? 1.172 -4.579 -0.054 1.00 98.81 122 VAL A N 1
ATOM 956 C CA . VAL A 1 122 ? 2.029 -4.423 -1.241 1.00 98.81 122 VAL A CA 1
ATOM 957 C C . VAL A 1 122 ? 3.151 -5.463 -1.237 1.00 98.81 122 VAL A C 1
ATOM 959 O O . VAL A 1 122 ? 3.337 -6.150 -2.238 1.00 98.81 122 VAL A O 1
ATOM 962 N N . GLN A 1 123 ? 3.856 -5.638 -0.113 1.00 98.69 123 GLN A N 1
ATOM 963 C CA . GLN A 1 123 ? 4.910 -6.647 0.024 1.00 98.69 123 GLN A CA 1
ATOM 964 C C . GLN A 1 123 ? 4.380 -8.062 -0.240 1.00 98.69 123 GLN A C 1
ATOM 966 O O . GLN A 1 123 ? 4.992 -8.809 -0.998 1.00 98.69 123 GLN A O 1
ATOM 971 N N . THR A 1 124 ? 3.215 -8.408 0.315 1.00 98.38 124 THR A N 1
ATOM 972 C CA . THR A 1 124 ? 2.566 -9.706 0.066 1.00 98.38 124 THR A CA 1
ATOM 973 C C . THR A 1 124 ? 2.304 -9.912 -1.429 1.00 98.38 124 THR A C 1
ATOM 975 O O . THR A 1 124 ? 2.561 -10.993 -1.961 1.00 98.38 124 THR A O 1
ATOM 978 N N . GLY A 1 125 ? 1.855 -8.873 -2.138 1.00 98.19 125 GLY A N 1
ATOM 979 C CA . GLY A 1 125 ? 1.677 -8.912 -3.590 1.00 98.19 125 GLY A CA 1
ATOM 980 C C . GLY A 1 125 ? 2.987 -9.103 -4.358 1.00 98.19 125 GLY A C 1
ATOM 981 O O . GLY A 1 125 ? 3.036 -9.893 -5.297 1.00 98.19 125 GLY A O 1
ATOM 982 N N . VAL A 1 126 ? 4.085 -8.471 -3.929 1.00 98.50 126 VAL A N 1
ATOM 983 C CA . VAL A 1 126 ? 5.432 -8.710 -4.491 1.00 98.50 126 VAL A CA 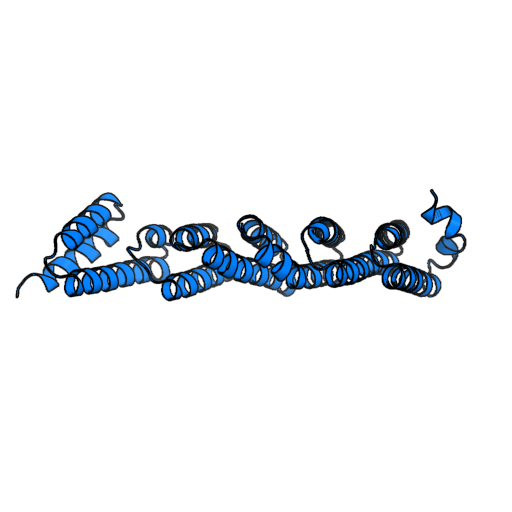1
ATOM 984 C C . VAL A 1 126 ? 5.881 -10.158 -4.308 1.00 98.50 126 VAL A C 1
ATOM 986 O O . VAL A 1 126 ? 6.340 -10.807 -5.261 1.00 98.50 126 VAL A O 1
ATOM 989 N N . ASP A 1 127 ? 5.724 -10.679 -3.097 1.00 98.12 127 ASP A N 1
ATOM 990 C CA . ASP A 1 127 ? 6.206 -12.005 -2.725 1.00 98.12 127 ASP A CA 1
ATOM 991 C C . ASP A 1 127 ? 5.437 -13.101 -3.470 1.00 98.12 127 ASP A C 1
ATOM 993 O O . ASP A 1 127 ? 6.047 -14.017 -4.027 1.00 98.12 127 ASP A O 1
ATOM 997 N N . THR A 1 128 ? 4.112 -12.958 -3.551 1.00 97.38 128 THR A N 1
ATOM 998 C CA . THR A 1 128 ? 3.201 -13.945 -4.156 1.00 97.38 128 THR A CA 1
ATOM 999 C C . THR A 1 128 ? 2.998 -13.768 -5.660 1.00 97.38 128 THR A C 1
ATOM 1001 O O . THR A 1 128 ? 2.659 -14.729 -6.344 1.00 97.38 128 THR A O 1
ATOM 1004 N N . GLY A 1 129 ? 3.201 -12.557 -6.183 1.00 97.75 129 GLY A N 1
ATOM 1005 C CA . GLY A 1 129 ? 2.873 -12.196 -7.564 1.00 97.75 129 GLY A CA 1
ATOM 1006 C C . GLY A 1 129 ? 1.418 -11.822 -7.790 1.00 97.75 129 GLY A C 1
ATOM 1007 O O . GLY A 1 129 ? 1.037 -11.498 -8.914 1.00 97.75 129 GLY A O 1
ATOM 1008 N N . ASP A 1 130 ? 0.613 -11.802 -6.736 1.00 97.56 130 ASP A N 1
ATOM 1009 C CA . ASP A 1 130 ? -0.791 -11.457 -6.834 1.00 97.56 130 ASP A CA 1
ATOM 1010 C C . ASP A 1 130 ? -1.006 -9.944 -6.716 1.00 97.56 130 ASP A C 1
ATOM 1012 O O . ASP A 1 130 ? -0.817 -9.340 -5.654 1.00 97.56 130 ASP A O 1
ATOM 1016 N N . ILE A 1 131 ? -1.420 -9.333 -7.828 1.00 97.44 131 ILE A N 1
ATOM 1017 C CA . ILE A 1 131 ? -1.674 -7.893 -7.915 1.00 97.44 131 ILE A CA 1
ATOM 1018 C C . ILE A 1 131 ? -2.807 -7.441 -6.991 1.00 97.44 131 ILE A C 1
ATOM 1020 O O . ILE A 1 131 ? -2.800 -6.297 -6.543 1.00 97.44 131 ILE A O 1
ATOM 1024 N N . HIS A 1 132 ? -3.725 -8.336 -6.625 1.00 97.12 132 HIS A N 1
ATOM 1025 C CA . HIS A 1 132 ? -4.855 -7.995 -5.773 1.00 97.12 132 HIS A CA 1
ATOM 1026 C C . HIS A 1 132 ? -4.415 -7.477 -4.396 1.00 97.12 132 HIS A C 1
ATOM 1028 O O . HIS A 1 132 ? -5.013 -6.555 -3.841 1.00 97.12 132 HIS A O 1
ATOM 1034 N N . TYR A 1 133 ? -3.321 -8.009 -3.841 1.00 98.44 133 TYR A N 1
ATOM 1035 C CA . TYR A 1 133 ? -2.779 -7.475 -2.590 1.00 98.44 133 TYR A CA 1
ATOM 1036 C C . TYR A 1 133 ? -2.180 -6.075 -2.764 1.00 98.44 133 TYR A C 1
ATOM 1038 O O . TYR A 1 133 ? -2.267 -5.262 -1.847 1.00 98.44 133 TYR A O 1
ATOM 1046 N N . ILE A 1 134 ? -1.615 -5.762 -3.933 1.00 98.62 134 ILE A N 1
ATOM 1047 C CA . ILE A 1 134 ? -1.117 -4.413 -4.232 1.00 98.62 134 ILE A CA 1
ATOM 1048 C C . ILE A 1 134 ? -2.285 -3.431 -4.328 1.00 98.62 134 ILE A C 1
ATOM 1050 O O . ILE A 1 134 ? -2.220 -2.366 -3.719 1.00 98.62 134 ILE A O 1
ATOM 1054 N N . GLU A 1 135 ? -3.367 -3.806 -5.014 1.00 98.25 135 GLU A N 1
ATOM 1055 C CA . GLU A 1 135 ? -4.596 -3.005 -5.103 1.00 98.25 135 GLU A CA 1
ATOM 1056 C C . GLU A 1 135 ? -5.146 -2.683 -3.708 1.00 98.25 135 GLU A C 1
ATOM 1058 O O . GLU A 1 135 ? -5.393 -1.524 -3.380 1.00 98.25 135 GLU A O 1
ATOM 1063 N N . LYS A 1 136 ? -5.226 -3.689 -2.833 1.00 98.38 136 LYS A N 1
ATOM 1064 C CA . LYS A 1 136 ? -5.717 -3.540 -1.452 1.00 98.38 136 LYS A CA 1
ATOM 1065 C C . LYS A 1 136 ? -4.760 -2.748 -0.566 1.00 98.38 136 LYS A C 1
ATOM 1067 O O . LYS A 1 136 ? -5.190 -1.986 0.303 1.00 98.38 136 LYS A O 1
ATOM 1072 N N . GLY A 1 137 ? -3.457 -2.869 -0.811 1.00 98.62 137 GLY A N 1
ATOM 1073 C CA . GLY A 1 137 ? -2.454 -1.979 -0.236 1.00 98.62 137 GLY A CA 1
ATOM 1074 C C . GLY A 1 137 ? -2.665 -0.522 -0.662 1.00 98.62 137 GLY A C 1
ATOM 1075 O O . GLY A 1 137 ? -2.540 0.379 0.171 1.00 98.62 137 GLY A O 1
ATOM 1076 N N . GLY A 1 138 ? -3.050 -0.294 -1.919 1.00 98.56 138 GLY A N 1
ATOM 1077 C CA . GLY A 1 138 ? -3.472 1.004 -2.452 1.00 98.56 138 GLY A CA 1
ATOM 1078 C C . GLY A 1 138 ? -4.734 1.541 -1.773 1.00 98.56 138 GLY A C 1
ATOM 1079 O O . GLY A 1 138 ? -4.738 2.674 -1.299 1.00 98.56 138 GLY A O 1
ATOM 1080 N N . GLU A 1 139 ? -5.764 0.708 -1.597 1.00 98.50 139 GLU A N 1
ATOM 1081 C CA . GLU A 1 139 ? -6.983 1.092 -0.870 1.00 98.50 139 GLU A CA 1
ATOM 1082 C C . GLU A 1 139 ? -6.677 1.554 0.569 1.00 98.50 139 GLU A C 1
ATOM 1084 O O . GLU A 1 139 ? -7.225 2.554 1.040 1.00 98.50 139 GLU A O 1
ATOM 1089 N N . ALA A 1 140 ? -5.770 0.864 1.274 1.00 98.69 140 ALA A N 1
ATOM 1090 C CA . ALA A 1 140 ? -5.316 1.284 2.601 1.00 98.69 140 ALA A CA 1
ATOM 1091 C C . ALA A 1 140 ? -4.526 2.607 2.554 1.00 98.69 140 ALA A C 1
ATOM 1093 O O . ALA A 1 140 ? -4.739 3.482 3.400 1.00 98.69 140 ALA A O 1
ATOM 1094 N N . PHE A 1 141 ? -3.656 2.779 1.551 1.00 98.62 141 PHE A N 1
ATOM 1095 C CA . PHE A 1 141 ? -2.905 4.016 1.320 1.00 98.62 141 PHE A CA 1
ATOM 1096 C C . PHE A 1 141 ? -3.828 5.222 1.095 1.00 98.62 141 PHE A C 1
ATOM 1098 O O . PHE A 1 141 ? -3.617 6.284 1.685 1.00 98.62 141 PHE A O 1
ATOM 1105 N N . ASP A 1 142 ? -4.897 5.063 0.320 1.00 98.31 142 ASP A N 1
ATOM 1106 C CA . ASP A 1 142 ? -5.855 6.132 0.020 1.00 98.31 142 ASP A CA 1
ATOM 1107 C C . ASP A 1 142 ? -6.601 6.641 1.259 1.00 98.31 142 ASP A C 1
ATOM 1109 O O . ASP A 1 142 ? -7.059 7.785 1.295 1.00 98.31 142 ASP A O 1
ATOM 1113 N N . LYS A 1 143 ? -6.679 5.833 2.324 1.00 98.25 143 LYS A N 1
ATOM 1114 C CA . LYS A 1 143 ? -7.258 6.250 3.612 1.00 98.25 143 LYS A CA 1
ATOM 1115 C C . LYS A 1 143 ? -6.281 7.005 4.516 1.00 98.25 143 LYS A C 1
ATOM 1117 O O . LYS A 1 143 ? -6.706 7.578 5.522 1.00 98.25 143 LYS A O 1
ATOM 1122 N N . ILE A 1 144 ? -4.992 7.062 4.178 1.00 98.50 144 ILE A N 1
ATOM 1123 C CA . ILE A 1 144 ? -4.000 7.829 4.938 1.00 98.50 144 ILE A CA 1
ATOM 1124 C C . ILE A 1 144 ? -4.245 9.321 4.707 1.00 98.50 144 ILE A C 1
ATOM 1126 O O . ILE A 1 144 ? -3.955 9.855 3.637 1.00 98.50 144 ILE A O 1
ATOM 1130 N N . SER A 1 145 ? -4.733 10.020 5.734 1.00 97.62 145 SER A N 1
ATOM 1131 C CA . SER A 1 145 ? -5.105 11.437 5.627 1.00 97.62 145 SER A CA 1
ATOM 1132 C C . SER A 1 145 ? -3.944 12.411 5.852 1.00 97.62 145 SER A C 1
ATOM 1134 O O . SER A 1 145 ? -4.034 13.579 5.481 1.00 97.62 145 SER A O 1
ATOM 1136 N N . ILE A 1 146 ? -2.865 11.987 6.518 1.00 98.12 146 ILE A N 1
ATOM 1137 C CA . ILE A 1 146 ? -1.752 12.883 6.864 1.00 98.12 146 ILE A CA 1
ATOM 1138 C C . ILE A 1 146 ? -0.626 12.762 5.839 1.00 98.12 146 ILE A C 1
ATOM 1140 O O . ILE A 1 146 ? 0.050 11.737 5.755 1.00 98.12 146 ILE A O 1
ATOM 1144 N N . ARG A 1 147 ? -0.345 13.871 5.143 1.00 97.06 147 ARG A N 1
ATOM 1145 C CA . ARG A 1 147 ? 0.690 13.978 4.098 1.00 97.06 147 ARG A CA 1
ATOM 1146 C C . ARG A 1 147 ? 2.067 13.459 4.521 1.00 97.06 147 ARG A C 1
ATOM 1148 O O . ARG A 1 147 ? 2.739 12.824 3.719 1.00 97.06 147 ARG A O 1
ATOM 1155 N N . LYS A 1 148 ? 2.483 13.692 5.773 1.00 96.75 148 LYS A N 1
ATOM 1156 C CA . LYS A 1 148 ? 3.756 13.169 6.306 1.00 96.75 148 LYS A CA 1
ATOM 1157 C C . LYS A 1 148 ? 3.835 11.642 6.181 1.00 96.75 148 LYS A C 1
ATOM 1159 O O . LYS A 1 148 ? 4.852 11.134 5.727 1.00 96.75 148 LYS A O 1
ATOM 1164 N N . TYR A 1 149 ? 2.776 10.932 6.573 1.00 98.12 149 TYR A N 1
ATOM 1165 C CA . TYR A 1 149 ? 2.726 9.469 6.504 1.00 98.12 149 TYR A CA 1
ATOM 1166 C C . TYR A 1 149 ? 2.620 8.989 5.056 1.00 98.12 149 TYR A C 1
ATOM 1168 O O . TYR A 1 149 ? 3.348 8.075 4.689 1.00 98.12 149 TYR A O 1
ATOM 1176 N N . ARG A 1 150 ? 1.816 9.664 4.216 1.00 98.00 150 ARG A N 1
ATOM 1177 C CA . ARG A 1 150 ? 1.734 9.373 2.771 1.00 98.00 150 ARG A CA 1
ATOM 1178 C C . ARG A 1 150 ? 3.109 9.454 2.101 1.00 98.00 150 ARG A C 1
ATOM 1180 O O . ARG A 1 150 ? 3.565 8.500 1.487 1.00 98.00 150 ARG A O 1
ATOM 1187 N N . SER A 1 151 ? 3.815 10.567 2.295 1.00 98.19 151 SER A N 1
ATOM 1188 C CA . SER A 1 151 ? 5.152 10.768 1.727 1.00 98.19 151 SER A CA 1
ATOM 1189 C C . SER A 1 151 ? 6.171 9.748 2.240 1.00 98.19 151 SER A C 1
ATOM 1191 O O . SER A 1 151 ? 7.039 9.323 1.476 1.00 98.19 151 SER A O 1
ATOM 1193 N N . ALA A 1 152 ? 6.114 9.398 3.528 1.00 98.12 152 ALA A N 1
ATOM 1194 C CA . ALA A 1 152 ? 7.033 8.429 4.113 1.00 98.12 152 ALA A CA 1
ATOM 1195 C C . ALA A 1 152 ? 6.798 7.032 3.527 1.00 98.12 152 ALA A C 1
ATOM 1197 O O . ALA A 1 152 ? 7.737 6.425 3.021 1.00 98.12 152 ALA A O 1
ATOM 1198 N N . ILE A 1 153 ? 5.546 6.565 3.502 1.00 98.44 153 ILE A N 1
ATOM 1199 C CA . ILE A 1 153 ? 5.245 5.197 3.077 1.00 98.44 153 ILE A CA 1
ATOM 1200 C C . ILE A 1 153 ? 5.475 4.972 1.582 1.00 98.44 153 ILE A C 1
ATOM 1202 O O . ILE A 1 153 ? 5.950 3.912 1.187 1.00 98.44 153 ILE A O 1
ATOM 1206 N N . LEU A 1 154 ? 5.255 5.986 0.739 1.00 98.62 154 LEU A N 1
ATOM 1207 C CA . LEU A 1 154 ? 5.593 5.907 -0.686 1.00 98.62 154 LEU A CA 1
ATOM 1208 C C . LEU A 1 154 ? 7.084 5.692 -0.934 1.00 98.62 154 LEU A C 1
ATOM 1210 O O . LEU A 1 154 ? 7.461 5.039 -1.905 1.00 98.62 154 LEU A O 1
ATOM 1214 N N . SER A 1 155 ? 7.938 6.186 -0.034 1.00 97.88 155 SER A N 1
ATOM 1215 C CA . SER A 1 155 ? 9.378 5.943 -0.125 1.00 97.88 155 SER A CA 1
ATOM 1216 C C . SER A 1 155 ? 9.744 4.470 0.071 1.00 97.88 155 SER A C 1
ATOM 1218 O O . SER A 1 155 ? 10.849 4.080 -0.311 1.00 97.88 155 SER A O 1
ATOM 1220 N N . GLU A 1 156 ? 8.840 3.676 0.645 1.00 98.25 156 GLU A N 1
ATOM 1221 C CA . GLU A 1 156 ? 8.977 2.236 0.861 1.00 98.25 156 GLU A CA 1
ATOM 1222 C C . GLU A 1 156 ? 8.190 1.419 -0.171 1.00 98.25 156 GLU A C 1
ATOM 1224 O O . GLU A 1 156 ? 8.704 0.421 -0.666 1.00 98.25 156 GLU A O 1
ATOM 1229 N N . ILE A 1 157 ? 6.981 1.856 -0.540 1.00 98.62 157 ILE A N 1
ATOM 1230 C CA . ILE A 1 157 ? 6.099 1.156 -1.488 1.00 98.62 157 ILE A CA 1
ATOM 1231 C C . ILE A 1 157 ? 6.625 1.224 -2.923 1.00 98.62 157 ILE A C 1
ATOM 1233 O O . ILE A 1 157 ? 6.615 0.210 -3.611 1.00 98.62 157 ILE A O 1
ATOM 1237 N N . ILE A 1 158 ? 7.119 2.375 -3.393 1.00 98.81 158 ILE A N 1
ATOM 1238 C CA . ILE A 1 158 ? 7.559 2.517 -4.793 1.00 98.81 158 ILE A CA 1
ATOM 1239 C C . ILE A 1 158 ? 8.663 1.512 -5.171 1.00 98.81 158 ILE A C 1
ATOM 1241 O O . ILE A 1 158 ? 8.519 0.860 -6.205 1.00 98.81 158 ILE A O 1
ATOM 1245 N N . PRO A 1 159 ? 9.719 1.299 -4.358 1.00 98.81 159 PRO A N 1
ATOM 1246 C CA . PRO A 1 159 ? 10.683 0.226 -4.606 1.00 98.81 159 PRO A CA 1
ATOM 1247 C C . PRO A 1 159 ? 10.053 -1.168 -4.753 1.00 98.81 159 PRO A C 1
ATOM 1249 O O . PRO A 1 159 ? 10.491 -1.947 -5.597 1.00 98.81 159 PRO A O 1
ATOM 1252 N N . LEU A 1 160 ? 9.008 -1.474 -3.978 1.00 98.81 160 LEU A N 1
ATOM 1253 C CA . LEU A 1 160 ? 8.280 -2.743 -4.077 1.00 98.81 160 LEU A CA 1
ATOM 1254 C C . LEU A 1 160 ? 7.489 -2.839 -5.387 1.00 98.81 160 LEU A C 1
ATOM 1256 O O . LEU A 1 160 ? 7.492 -3.885 -6.031 1.00 98.81 160 LEU A O 1
ATOM 1260 N N . LEU A 1 161 ? 6.865 -1.743 -5.827 1.00 98.81 161 LEU A N 1
ATOM 1261 C CA . LEU A 1 161 ? 6.162 -1.698 -7.113 1.00 98.81 161 LEU A CA 1
ATOM 1262 C C . LEU A 1 161 ? 7.122 -1.877 -8.295 1.00 98.81 161 LEU A C 1
ATOM 1264 O O . LEU A 1 161 ? 6.799 -2.603 -9.233 1.00 98.81 161 LEU A O 1
ATOM 1268 N N . ILE A 1 162 ? 8.320 -1.282 -8.233 1.00 98.75 162 ILE A N 1
ATOM 1269 C CA . ILE A 1 162 ? 9.388 -1.520 -9.217 1.00 98.75 162 ILE A CA 1
ATOM 1270 C C . ILE A 1 162 ? 9.760 -3.004 -9.234 1.00 98.75 162 ILE A C 1
ATOM 1272 O O . ILE A 1 162 ? 9.776 -3.622 -10.297 1.00 98.75 162 ILE A O 1
ATOM 1276 N N . GLN A 1 163 ? 10.008 -3.592 -8.060 1.00 98.69 163 GLN A N 1
ATOM 1277 C CA . GLN A 1 163 ? 10.366 -5.003 -7.937 1.00 98.69 163 GLN A CA 1
ATOM 1278 C C . GLN A 1 163 ? 9.285 -5.920 -8.523 1.00 98.69 163 GLN A C 1
ATOM 1280 O O . GLN A 1 163 ? 9.612 -6.846 -9.265 1.00 98.69 163 GLN A O 1
ATOM 1285 N N . TYR A 1 164 ? 8.007 -5.668 -8.220 1.00 98.75 164 TYR A N 1
ATOM 1286 C CA . TYR A 1 164 ? 6.892 -6.405 -8.815 1.00 98.75 164 TYR A CA 1
ATOM 1287 C C . TYR A 1 164 ? 6.882 -6.247 -10.337 1.00 98.75 164 TYR A C 1
ATOM 1289 O O . TYR A 1 164 ? 6.820 -7.240 -11.062 1.00 98.75 164 TYR A O 1
ATOM 1297 N N . GLY A 1 165 ? 6.979 -5.006 -10.820 1.00 98.31 165 GLY A N 1
ATOM 1298 C CA . GLY A 1 165 ? 6.959 -4.683 -12.242 1.00 98.31 165 GLY A CA 1
ATOM 1299 C C . GLY A 1 165 ? 8.053 -5.399 -13.024 1.00 98.31 165 GLY A C 1
ATOM 1300 O O . GLY A 1 165 ? 7.771 -5.985 -14.062 1.00 98.31 165 GLY A O 1
ATOM 1301 N N . GLN A 1 166 ? 9.273 -5.447 -12.492 1.00 97.62 166 GLN A N 1
ATOM 1302 C CA . GLN A 1 166 ? 10.386 -6.171 -13.107 1.00 97.62 166 GLN A CA 1
ATOM 1303 C C . GLN A 1 166 ? 10.202 -7.693 -13.024 1.00 97.62 166 GLN A C 1
ATOM 1305 O O . GLN A 1 166 ? 10.337 -8.394 -14.026 1.00 97.62 166 GLN A O 1
ATOM 1310 N N . LYS A 1 167 ? 9.852 -8.221 -11.842 1.00 97.69 167 LYS A N 1
ATOM 1311 C CA . LYS A 1 167 ? 9.726 -9.670 -11.606 1.00 97.69 167 LYS A CA 1
ATOM 1312 C C . LYS A 1 167 ? 8.621 -10.307 -12.450 1.00 97.69 167 LYS A C 1
ATOM 1314 O O . LYS A 1 167 ? 8.802 -11.420 -12.937 1.00 97.69 167 LYS A O 1
ATOM 1319 N N . TYR A 1 168 ? 7.497 -9.614 -12.618 1.00 97.44 168 TYR A N 1
ATOM 1320 C CA . TYR A 1 168 ? 6.319 -10.118 -13.332 1.00 97.44 168 TYR A CA 1
ATOM 1321 C C . TYR A 1 168 ? 6.074 -9.410 -14.670 1.00 97.44 168 TYR A C 1
ATOM 1323 O O . TYR A 1 168 ? 5.017 -9.594 -15.266 1.00 97.44 168 TYR A O 1
ATOM 1331 N N . GLN A 1 169 ? 7.038 -8.610 -15.142 1.00 95.88 169 GLN A N 1
ATOM 1332 C CA . GLN A 1 169 ? 6.970 -7.860 -16.405 1.00 95.88 169 GLN A CA 1
ATOM 1333 C C . GLN A 1 169 ? 5.692 -7.004 -16.527 1.00 95.88 169 GLN A C 1
ATOM 1335 O O . GLN A 1 169 ? 5.086 -6.881 -17.591 1.00 95.88 169 GLN A O 1
ATOM 1340 N N . ASN A 1 170 ? 5.273 -6.402 -15.411 1.00 97.81 170 ASN A N 1
ATOM 1341 C CA . ASN A 1 170 ? 4.102 -5.540 -15.333 1.00 97.81 170 ASN A CA 1
ATOM 1342 C C . ASN A 1 170 ? 4.534 -4.070 -15.452 1.00 97.81 170 ASN A C 1
ATOM 1344 O O . ASN A 1 170 ? 5.012 -3.458 -14.500 1.00 97.81 170 ASN A O 1
ATOM 1348 N N . ILE A 1 171 ? 4.381 -3.494 -16.643 1.00 97.81 171 ILE A N 1
ATOM 1349 C CA . ILE A 1 171 ? 4.752 -2.094 -16.895 1.00 97.81 171 ILE A CA 1
ATOM 1350 C C . ILE A 1 171 ? 3.763 -1.122 -16.249 1.00 97.81 171 ILE A C 1
ATOM 1352 O O . ILE A 1 171 ? 4.156 -0.045 -15.793 1.00 97.81 171 ILE A O 1
ATOM 1356 N N . ASP A 1 172 ? 2.486 -1.491 -16.181 1.00 97.88 172 ASP A N 1
ATOM 1357 C CA . ASP A 1 172 ? 1.439 -0.603 -15.687 1.00 97.88 172 ASP A CA 1
ATOM 1358 C C . ASP A 1 172 ? 1.606 -0.303 -14.196 1.00 97.88 172 ASP A C 1
ATOM 1360 O O . ASP A 1 172 ? 1.386 0.837 -13.786 1.00 97.88 172 ASP A O 1
ATOM 1364 N N . ILE A 1 173 ? 2.119 -1.248 -13.397 1.00 98.25 173 ILE A N 1
ATOM 1365 C CA . ILE A 1 173 ? 2.431 -0.958 -11.992 1.00 98.25 173 ILE A CA 1
ATOM 1366 C C . ILE A 1 173 ? 3.595 0.030 -11.841 1.00 98.25 173 ILE A C 1
ATOM 1368 O O . ILE A 1 173 ? 3.581 0.870 -10.941 1.00 98.25 173 ILE A O 1
ATOM 1372 N N . MET A 1 174 ? 4.589 -0.012 -12.735 1.00 98.38 174 MET A N 1
ATOM 1373 C CA . MET A 1 174 ? 5.697 0.948 -12.720 1.00 98.38 174 MET A CA 1
ATOM 1374 C C . MET A 1 174 ? 5.225 2.336 -13.162 1.00 98.38 174 MET A C 1
ATOM 1376 O O . MET A 1 174 ? 5.608 3.340 -12.566 1.00 98.38 174 MET A O 1
ATOM 1380 N N . ARG A 1 175 ? 4.321 2.411 -14.145 1.00 97.88 175 ARG A N 1
ATOM 1381 C CA . ARG A 1 175 ? 3.656 3.670 -14.520 1.00 97.88 175 ARG A CA 1
ATOM 1382 C C . ARG A 1 175 ? 2.809 4.223 -13.382 1.00 97.88 175 ARG A C 1
ATOM 1384 O O . ARG A 1 175 ? 2.854 5.420 -13.119 1.00 97.88 175 ARG A O 1
ATOM 1391 N N . HIS A 1 176 ? 2.083 3.364 -12.673 1.00 97.75 176 HIS A N 1
ATOM 1392 C CA . HIS A 1 176 ? 1.351 3.769 -11.480 1.00 97.75 176 HIS A CA 1
ATOM 1393 C C . HIS A 1 176 ? 2.298 4.335 -10.413 1.00 97.75 176 HIS A C 1
ATOM 1395 O O . HIS A 1 176 ? 2.041 5.412 -9.877 1.00 97.75 176 HIS A O 1
ATOM 1401 N N . ALA A 1 177 ? 3.448 3.691 -10.185 1.00 98.06 177 ALA A N 1
ATOM 1402 C CA . ALA A 1 177 ? 4.466 4.193 -9.267 1.00 98.06 177 ALA A CA 1
ATOM 1403 C C . ALA A 1 177 ? 4.978 5.597 -9.649 1.00 98.06 177 ALA A C 1
ATOM 1405 O O . ALA A 1 177 ? 5.190 6.412 -8.751 1.00 98.06 177 ALA A O 1
ATOM 1406 N N . LEU A 1 178 ? 5.115 5.918 -10.948 1.00 97.19 178 LEU A N 1
ATOM 1407 C CA . LEU A 1 178 ? 5.466 7.276 -11.399 1.00 97.19 178 LEU A CA 1
ATOM 1408 C C . LEU A 1 178 ? 4.437 8.320 -10.951 1.00 97.19 178 LEU A C 1
ATOM 1410 O O . LEU A 1 178 ? 4.817 9.372 -10.440 1.00 97.19 178 LEU A O 1
ATOM 1414 N N . LEU A 1 179 ? 3.142 8.029 -11.099 1.00 96.06 179 LEU A N 1
ATOM 1415 C CA . LEU A 1 179 ? 2.068 8.962 -10.732 1.00 96.06 179 LEU A CA 1
ATOM 1416 C C . LEU A 1 179 ? 2.096 9.300 -9.232 1.00 96.06 179 LEU A C 1
ATOM 1418 O O . LEU A 1 179 ? 1.892 10.453 -8.838 1.00 96.06 179 LEU A O 1
ATOM 1422 N N . MET A 1 180 ? 2.422 8.309 -8.400 1.00 97.00 180 MET A N 1
ATOM 1423 C CA . MET A 1 180 ? 2.484 8.459 -6.944 1.00 97.00 180 MET A CA 1
ATOM 1424 C C . MET A 1 180 ? 3.677 9.306 -6.468 1.00 97.00 180 MET A C 1
ATOM 1426 O O . MET A 1 180 ? 3.638 9.850 -5.364 1.00 97.00 180 MET A O 1
ATOM 1430 N N . LEU A 1 181 ? 4.738 9.468 -7.274 1.00 97.19 181 LEU A N 1
ATOM 1431 C CA . LEU A 1 181 ? 5.945 10.211 -6.876 1.00 97.19 181 LEU A CA 1
ATOM 1432 C C . LEU A 1 181 ? 5.642 11.650 -6.454 1.00 97.19 181 LEU A C 1
ATOM 1434 O O . LEU A 1 181 ? 6.305 12.176 -5.558 1.00 97.19 181 LEU A O 1
ATOM 1438 N N . SER A 1 182 ? 4.643 12.283 -7.073 1.00 94.31 182 SER A N 1
ATOM 1439 C CA . SER A 1 182 ? 4.235 13.669 -6.804 1.00 94.31 182 SER A CA 1
ATOM 1440 C C . SER A 1 182 ? 3.828 13.922 -5.343 1.00 94.31 182 SER A C 1
ATOM 1442 O O . SER A 1 182 ? 3.931 15.045 -4.846 1.00 94.31 182 SER A O 1
ATOM 1444 N N . GLU A 1 183 ? 3.433 12.873 -4.620 1.00 95.75 183 GLU A N 1
ATOM 1445 C CA . GLU A 1 183 ? 3.026 12.953 -3.220 1.00 95.75 183 GLU A CA 1
ATOM 1446 C C . GLU A 1 183 ? 4.203 12.911 -2.227 1.00 95.75 183 GLU A C 1
ATOM 1448 O O . GLU A 1 183 ? 4.034 13.228 -1.042 1.00 95.75 183 GLU A O 1
ATOM 1453 N N . ILE A 1 184 ? 5.409 12.570 -2.694 1.00 97.62 184 ILE A N 1
ATOM 1454 C CA . ILE A 1 184 ? 6.628 12.578 -1.882 1.00 97.62 184 ILE A CA 1
ATOM 1455 C C . ILE A 1 184 ? 7.114 14.020 -1.709 1.00 97.62 184 ILE A C 1
ATOM 1457 O O . ILE A 1 184 ? 7.457 14.705 -2.667 1.00 97.62 184 ILE A O 1
ATOM 1461 N N . GLY A 1 185 ? 7.160 14.488 -0.459 1.00 94.25 185 GLY A N 1
ATOM 1462 C CA . GLY A 1 185 ? 7.563 15.859 -0.134 1.00 94.25 185 GLY A CA 1
ATOM 1463 C C . GLY A 1 185 ? 9.073 16.111 -0.197 1.00 94.25 185 GLY A C 1
ATOM 1464 O O . GLY A 1 185 ? 9.491 17.248 -0.400 1.00 94.25 185 GLY A O 1
ATOM 1465 N N . ASP A 1 186 ? 9.896 15.074 -0.024 1.00 96.06 186 ASP A N 1
ATOM 1466 C CA . ASP A 1 186 ? 11.352 15.172 -0.160 1.00 96.06 186 ASP A CA 1
ATOM 1467 C C . ASP A 1 186 ? 11.749 15.068 -1.640 1.00 96.06 186 ASP A C 1
ATOM 1469 O O . ASP A 1 186 ? 11.733 13.986 -2.227 1.00 96.06 186 ASP A O 1
ATOM 1473 N N . ILE A 1 187 ? 12.150 16.198 -2.229 1.00 95.50 187 ILE A N 1
ATOM 1474 C CA . ILE A 1 187 ? 12.542 16.311 -3.645 1.00 95.50 187 ILE A CA 1
ATOM 1475 C C . ILE A 1 187 ? 13.721 15.391 -3.992 1.00 95.50 187 ILE A C 1
ATOM 1477 O O . ILE A 1 187 ? 13.797 14.867 -5.106 1.00 95.50 187 ILE A O 1
ATOM 1481 N N . SER A 1 188 ? 14.657 15.190 -3.061 1.00 96.94 188 SER A N 1
ATOM 1482 C CA . SER A 1 188 ? 15.812 14.317 -3.277 1.00 96.94 188 SER A CA 1
ATOM 1483 C C . SER A 1 188 ? 15.386 12.862 -3.349 1.00 96.94 188 SER A C 1
ATOM 1485 O O . SER A 1 188 ? 15.778 12.151 -4.280 1.00 96.94 188 SER A O 1
ATOM 1487 N N . ARG A 1 189 ? 14.529 12.434 -2.416 1.00 97.81 189 ARG A N 1
ATOM 1488 C CA . ARG A 1 189 ? 13.974 11.079 -2.421 1.00 97.81 189 ARG A CA 1
ATOM 1489 C C . ARG A 1 189 ? 13.064 10.843 -3.625 1.00 97.81 189 ARG A C 1
ATOM 1491 O O . ARG A 1 189 ? 13.204 9.814 -4.278 1.00 97.81 189 ARG A O 1
ATOM 1498 N N . GLN A 1 190 ? 12.204 11.805 -3.950 1.00 98.06 190 GLN A N 1
ATOM 1499 C CA . GLN A 1 190 ? 11.344 11.780 -5.133 1.00 98.06 190 GLN A CA 1
ATOM 1500 C C . GLN A 1 190 ? 12.172 11.614 -6.412 1.00 98.06 190 GLN A C 1
ATOM 1502 O O . GLN A 1 190 ? 11.922 10.698 -7.184 1.00 98.06 190 GLN A O 1
ATOM 1507 N N . SER A 1 191 ? 13.205 12.440 -6.608 1.00 98.19 191 SER A N 1
ATOM 1508 C CA . SER A 1 191 ? 14.056 12.379 -7.806 1.00 98.19 191 SER A CA 1
ATOM 1509 C C . SER A 1 191 ? 14.857 11.078 -7.900 1.00 98.19 191 SER A C 1
ATOM 1511 O O . SER A 1 191 ? 15.105 10.591 -8.999 1.00 98.19 191 SER A O 1
ATOM 1513 N N . GLN A 1 192 ? 15.283 10.517 -6.762 1.00 98.50 192 GLN A N 1
ATOM 1514 C CA . GLN A 1 192 ? 15.925 9.201 -6.723 1.00 98.50 192 GLN A CA 1
ATOM 1515 C C . GLN A 1 192 ? 14.958 8.113 -7.202 1.00 98.50 192 GLN A C 1
ATOM 1517 O O . GLN A 1 192 ? 15.294 7.368 -8.115 1.00 98.50 192 GLN A O 1
ATOM 1522 N N . LEU A 1 193 ? 13.756 8.051 -6.627 1.00 98.62 193 LEU A N 1
ATOM 1523 C CA . LEU A 1 193 ? 12.770 7.032 -6.986 1.00 98.62 193 LEU A CA 1
ATOM 1524 C C . LEU A 1 193 ? 12.267 7.200 -8.423 1.00 98.62 193 LEU A C 1
ATOM 1526 O O . LEU A 1 193 ? 12.079 6.205 -9.111 1.00 98.62 193 LEU A O 1
ATOM 1530 N N . HIS A 1 194 ? 12.127 8.434 -8.914 1.00 98.69 194 HIS A N 1
ATOM 1531 C CA . HIS A 1 194 ? 11.812 8.705 -10.320 1.00 98.69 194 HIS A CA 1
ATOM 1532 C C . HIS A 1 194 ? 12.856 8.100 -11.260 1.00 98.69 194 HIS A C 1
ATOM 1534 O O . HIS A 1 194 ? 12.494 7.398 -12.200 1.00 98.69 194 HIS A O 1
ATOM 1540 N N . ALA A 1 195 ? 14.146 8.297 -10.967 1.00 98.69 195 ALA A N 1
ATOM 1541 C CA . ALA A 1 195 ? 15.230 7.674 -11.726 1.00 98.69 195 ALA A CA 1
ATOM 1542 C C . ALA A 1 195 ? 15.174 6.139 -11.669 1.00 98.69 195 ALA A C 1
ATOM 1544 O O . ALA A 1 195 ? 15.423 5.471 -12.670 1.00 98.69 195 ALA A O 1
ATOM 1545 N N . ASP A 1 196 ? 14.839 5.567 -10.512 1.00 98.75 196 ASP A N 1
ATOM 1546 C CA . ASP A 1 196 ? 14.738 4.115 -10.349 1.00 98.75 196 ASP A CA 1
ATOM 1547 C C . ASP A 1 196 ? 13.585 3.532 -11.178 1.00 98.75 196 ASP A C 1
ATOM 1549 O O . ASP A 1 196 ? 13.788 2.552 -11.895 1.00 98.75 196 ASP A O 1
ATOM 1553 N N . VAL A 1 197 ? 12.408 4.169 -11.166 1.00 98.75 197 VAL A N 1
ATOM 1554 C CA . VAL A 1 197 ? 11.263 3.737 -11.982 1.00 98.75 197 VAL A CA 1
ATOM 1555 C C . VAL A 1 197 ? 11.544 3.909 -13.480 1.00 98.75 197 VAL A C 1
ATOM 1557 O O . VAL A 1 197 ? 11.298 2.988 -14.257 1.00 98.75 197 VAL A O 1
ATOM 1560 N N . ALA A 1 198 ? 12.098 5.053 -13.896 1.00 98.56 198 ALA A N 1
ATOM 1561 C CA . ALA A 1 198 ? 12.421 5.326 -15.299 1.00 98.56 198 ALA A CA 1
ATOM 1562 C C . ALA A 1 198 ? 13.403 4.289 -15.870 1.00 98.56 198 ALA A C 1
ATOM 1564 O O . ALA A 1 198 ? 13.178 3.733 -16.949 1.00 98.56 198 ALA A O 1
ATOM 1565 N N . ARG A 1 199 ? 14.459 3.968 -15.109 1.00 98.75 199 ARG A N 1
ATOM 1566 C CA . ARG A 1 199 ? 15.422 2.918 -15.469 1.00 98.75 199 ARG A CA 1
ATOM 1567 C C . ARG A 1 199 ? 14.784 1.535 -15.502 1.00 98.75 199 ARG A C 1
ATOM 1569 O O . ARG A 1 199 ? 15.112 0.760 -16.393 1.00 98.75 199 ARG A O 1
ATOM 1576 N N . ALA A 1 200 ? 13.875 1.223 -14.580 1.00 98.62 200 ALA A N 1
ATOM 1577 C CA . ALA A 1 200 ? 13.187 -0.064 -14.568 1.00 98.62 200 ALA A CA 1
ATOM 1578 C C . ALA A 1 200 ? 12.292 -0.258 -15.804 1.00 98.62 200 ALA A C 1
ATOM 1580 O O . ALA A 1 200 ? 12.377 -1.300 -16.449 1.00 98.62 200 ALA A O 1
ATOM 1581 N N . ILE A 1 201 ? 11.513 0.761 -16.187 1.00 98.62 201 ILE A N 1
ATOM 1582 C CA . ILE A 1 201 ? 10.680 0.731 -17.401 1.00 98.62 201 ILE A CA 1
ATOM 1583 C C . ILE A 1 201 ? 11.549 0.539 -18.649 1.00 98.62 201 ILE A C 1
ATOM 1585 O O . ILE A 1 201 ? 11.259 -0.330 -19.475 1.00 98.62 201 ILE A O 1
ATOM 1589 N N . ALA A 1 202 ? 12.634 1.310 -18.774 1.00 98.00 202 ALA A N 1
ATOM 1590 C CA . ALA A 1 202 ? 13.553 1.156 -19.896 1.00 98.00 202 ALA A CA 1
ATOM 1591 C C . ALA A 1 202 ? 14.226 -0.222 -19.905 1.00 98.00 202 ALA A C 1
ATOM 1593 O O . ALA A 1 202 ? 14.323 -0.841 -20.960 1.00 98.00 202 ALA A O 1
ATOM 1594 N N . GLY A 1 203 ? 14.636 -0.727 -18.739 1.00 97.94 203 GLY A N 1
ATOM 1595 C CA . GLY A 1 203 ? 15.208 -2.062 -18.572 1.00 97.94 203 GLY A CA 1
ATOM 1596 C C . GLY A 1 203 ? 14.279 -3.163 -19.082 1.00 97.94 203 GLY A C 1
ATOM 1597 O O . GLY A 1 203 ? 14.706 -3.981 -19.891 1.00 97.94 203 GLY A O 1
ATOM 1598 N N . SER A 1 204 ? 12.992 -3.128 -18.722 1.00 97.38 204 SER A N 1
ATOM 1599 C CA . SER A 1 204 ? 11.998 -4.059 -19.276 1.00 97.38 204 SER A CA 1
ATOM 1600 C C . SER A 1 204 ? 11.840 -3.913 -20.795 1.00 97.38 204 SER A C 1
ATOM 1602 O O . SER A 1 204 ? 11.671 -4.906 -21.503 1.00 97.38 204 SER A O 1
ATOM 1604 N N . GLY A 1 205 ? 11.934 -2.691 -21.330 1.00 96.44 205 GLY A N 1
ATOM 1605 C CA . GLY A 1 205 ? 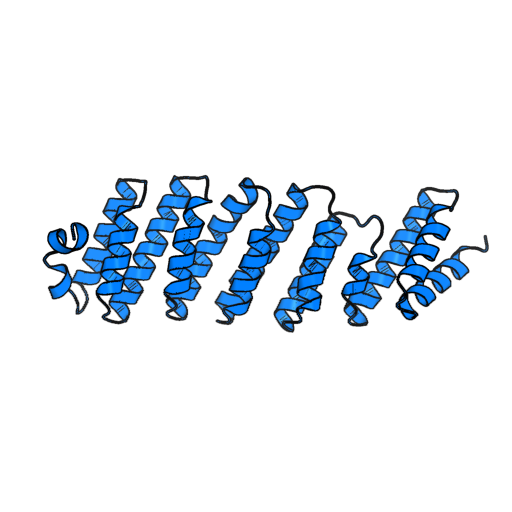11.985 -2.452 -22.776 1.00 96.44 205 GLY A CA 1
ATOM 1606 C C . GLY A 1 205 ? 13.210 -3.071 -23.449 1.00 96.44 205 GLY A C 1
ATOM 1607 O O . GLY A 1 205 ? 13.100 -3.648 -24.530 1.00 96.44 205 GLY A O 1
ATOM 1608 N N . ILE A 1 206 ? 14.370 -3.008 -22.799 1.00 96.38 206 ILE A N 1
ATOM 1609 C CA . ILE A 1 206 ? 15.602 -3.629 -23.287 1.00 96.38 206 ILE A CA 1
ATOM 1610 C C . ILE A 1 206 ? 15.472 -5.156 -23.284 1.00 96.38 206 ILE A C 1
ATOM 1612 O O . ILE A 1 206 ? 15.717 -5.800 -24.302 1.00 96.38 206 ILE A O 1
ATOM 1616 N N . GLU A 1 207 ? 15.038 -5.737 -22.165 1.00 95.88 207 GLU A N 1
ATOM 1617 C CA . GLU A 1 207 ? 14.870 -7.187 -22.003 1.00 95.88 207 GLU A CA 1
ATOM 1618 C C . GLU A 1 207 ? 13.867 -7.777 -23.002 1.00 95.88 207 GLU A C 1
ATOM 1620 O O . GLU A 1 207 ? 14.097 -8.850 -23.558 1.00 95.88 207 GLU A O 1
ATOM 1625 N N . SER A 1 208 ? 12.768 -7.065 -23.256 1.00 95.12 208 SER A N 1
ATOM 1626 C CA . SER A 1 208 ? 11.710 -7.502 -24.175 1.00 95.12 208 SER A CA 1
ATOM 1627 C C . SER A 1 208 ? 11.966 -7.150 -25.644 1.00 95.12 208 SER A C 1
ATOM 1629 O O . SER A 1 208 ? 11.176 -7.534 -26.506 1.00 95.12 208 SER A O 1
ATOM 1631 N N . GLY A 1 209 ? 13.031 -6.404 -25.957 1.00 93.19 209 GLY A N 1
ATOM 1632 C CA . GLY A 1 209 ? 13.260 -5.881 -27.306 1.00 93.19 209 GLY A CA 1
ATOM 1633 C C . GLY A 1 209 ? 12.264 -4.789 -27.727 1.00 93.19 209 GLY A C 1
ATOM 1634 O O . GLY A 1 209 ? 12.175 -4.461 -28.907 1.00 93.19 209 GLY A O 1
ATOM 1635 N N . ASN A 1 210 ? 11.513 -4.206 -26.790 1.00 94.00 210 ASN A N 1
ATOM 1636 C CA . ASN A 1 210 ? 10.524 -3.168 -27.049 1.00 94.00 210 ASN A CA 1
ATOM 1637 C C . ASN A 1 210 ? 11.122 -1.765 -26.875 1.00 94.00 210 ASN A C 1
ATOM 1639 O O . ASN A 1 210 ? 11.163 -1.213 -25.772 1.00 94.00 210 ASN A O 1
ATOM 1643 N N . ILE A 1 211 ? 11.536 -1.156 -27.984 1.00 92.81 211 ILE A N 1
ATOM 1644 C CA . ILE A 1 211 ? 12.115 0.191 -27.975 1.00 92.81 211 ILE A CA 1
ATOM 1645 C C . ILE A 1 211 ? 11.151 1.268 -27.481 1.00 92.81 211 ILE A C 1
ATOM 1647 O O . ILE A 1 211 ? 11.587 2.209 -26.828 1.00 92.81 211 ILE A O 1
ATOM 1651 N N . ALA A 1 212 ? 9.841 1.125 -27.696 1.00 93.25 212 ALA A N 1
ATOM 1652 C CA . ALA A 1 212 ? 8.877 2.117 -27.229 1.00 93.25 212 ALA A CA 1
ATOM 1653 C C . ALA A 1 212 ? 8.882 2.232 -25.694 1.00 93.25 212 ALA A C 1
ATOM 1655 O O . ALA A 1 212 ? 8.684 3.318 -25.151 1.00 93.25 212 ALA A O 1
ATOM 1656 N N . LEU A 1 213 ? 9.170 1.137 -24.981 1.00 96.19 213 LEU A N 1
ATOM 1657 C CA . LEU A 1 213 ? 9.355 1.163 -23.527 1.00 96.19 213 LEU A CA 1
ATOM 1658 C C . LEU A 1 213 ? 10.683 1.806 -23.116 1.00 96.19 213 LEU A C 1
ATOM 1660 O O . LEU A 1 213 ? 10.716 2.538 -22.130 1.00 96.19 213 LEU A O 1
ATOM 1664 N N . VAL A 1 214 ? 11.755 1.598 -23.885 1.00 96.31 214 VAL A N 1
ATOM 1665 C CA . VAL A 1 214 ? 13.032 2.301 -23.671 1.00 96.31 214 VAL A CA 1
ATOM 1666 C C . VAL A 1 214 ? 12.842 3.810 -23.811 1.00 96.31 214 VAL A C 1
ATOM 1668 O O . VAL A 1 214 ? 13.234 4.563 -22.922 1.00 96.31 214 VAL A O 1
ATOM 1671 N N . ILE A 1 215 ? 12.172 4.238 -24.884 1.00 94.44 215 ILE A N 1
ATOM 1672 C CA . ILE A 1 215 ? 11.827 5.641 -25.135 1.00 94.44 215 ILE A CA 1
ATOM 1673 C C . ILE A 1 215 ? 10.956 6.174 -23.998 1.00 94.44 215 ILE A C 1
ATOM 1675 O O . ILE A 1 215 ? 11.275 7.209 -23.429 1.00 94.44 215 ILE A O 1
ATOM 1679 N N . SER A 1 216 ? 9.928 5.431 -23.577 1.00 95.94 216 SER A N 1
ATOM 1680 C CA . SER A 1 216 ? 9.091 5.821 -22.436 1.00 95.94 216 SER A CA 1
ATOM 1681 C C . SER A 1 216 ? 9.901 6.022 -21.149 1.00 95.94 216 SER A C 1
ATOM 1683 O O . SER A 1 216 ? 9.613 6.951 -20.394 1.00 95.94 216 SER A O 1
ATOM 1685 N N . GLY A 1 217 ? 10.905 5.180 -20.887 1.00 97.25 217 GLY A N 1
ATOM 1686 C CA . GLY A 1 217 ? 11.807 5.353 -19.749 1.00 97.25 217 GLY A CA 1
ATOM 1687 C C . GLY A 1 217 ? 12.705 6.588 -19.887 1.00 97.25 217 GLY A C 1
ATOM 1688 O O . GLY A 1 217 ? 12.886 7.315 -18.913 1.00 97.25 217 GLY A O 1
ATOM 1689 N N . LEU A 1 218 ? 13.209 6.882 -21.091 1.00 96.75 218 LEU A N 1
ATOM 1690 C CA . LEU A 1 218 ? 13.978 8.102 -21.374 1.00 96.75 218 LEU A CA 1
ATOM 1691 C C . LEU A 1 218 ? 13.136 9.365 -21.203 1.00 96.75 218 LEU A C 1
ATOM 1693 O O . LEU A 1 218 ? 13.564 10.269 -20.489 1.00 96.75 218 LEU A O 1
ATOM 1697 N N . SER A 1 219 ? 11.936 9.406 -21.787 1.00 95.94 219 SER A N 1
ATOM 1698 C CA . SER A 1 219 ? 10.990 10.512 -21.626 1.00 95.94 219 SER A CA 1
ATOM 1699 C C . SER A 1 219 ? 10.659 10.729 -20.152 1.00 95.94 219 SER A C 1
ATOM 1701 O O . SER A 1 219 ? 10.743 11.848 -19.666 1.00 95.94 219 SER A O 1
ATOM 1703 N N . SER A 1 220 ? 10.402 9.661 -19.388 1.00 97.31 220 SER A N 1
ATOM 1704 C CA . SER A 1 220 ? 10.218 9.785 -17.938 1.00 97.31 220 SER A CA 1
ATOM 1705 C C . SER A 1 220 ? 11.467 10.333 -17.238 1.00 97.31 220 SER A C 1
ATOM 1707 O O . SER A 1 220 ? 11.348 11.078 -16.268 1.00 97.31 220 SER A O 1
ATOM 1709 N N . ALA A 1 221 ? 12.673 9.959 -17.670 1.00 97.69 221 ALA A N 1
ATOM 1710 C CA . ALA A 1 221 ? 13.900 10.441 -17.048 1.00 97.69 221 ALA A CA 1
ATOM 1711 C C . ALA A 1 221 ? 14.112 11.951 -17.266 1.00 97.69 221 ALA A C 1
ATOM 1713 O O . ALA A 1 221 ? 14.688 12.604 -16.393 1.00 97.69 221 ALA A O 1
ATOM 1714 N N . THR A 1 222 ? 13.628 12.536 -18.371 1.00 96.06 222 THR A N 1
ATOM 1715 C CA . THR A 1 222 ? 13.753 13.988 -18.620 1.00 96.06 222 THR A CA 1
ATOM 1716 C C . THR A 1 222 ? 12.969 14.833 -17.608 1.00 96.06 222 THR A C 1
ATOM 1718 O O . THR A 1 222 ? 13.373 15.958 -17.307 1.00 96.06 222 THR A O 1
ATOM 1721 N N . GLU A 1 223 ? 11.925 14.269 -17.002 1.00 96.31 223 GLU A N 1
ATOM 1722 C CA . GLU A 1 223 ? 11.074 14.929 -16.007 1.00 96.31 223 GLU A CA 1
ATOM 1723 C C . GLU A 1 223 ? 11.677 14.948 -14.588 1.00 96.31 223 GLU A C 1
ATOM 1725 O O . GLU A 1 223 ? 11.158 15.618 -13.692 1.00 96.31 223 GLU A O 1
ATOM 1730 N N . ILE A 1 224 ? 12.799 14.256 -14.354 1.00 97.56 224 ILE A N 1
ATOM 1731 C CA . ILE A 1 224 ? 13.446 14.200 -13.036 1.00 97.56 224 ILE A CA 1
ATOM 1732 C C . ILE A 1 224 ? 13.900 15.604 -12.613 1.00 97.56 224 ILE A C 1
ATOM 1734 O O . ILE A 1 224 ? 14.728 16.233 -13.275 1.00 97.56 224 ILE A O 1
ATOM 1738 N N . ASN A 1 225 ? 13.434 16.075 -11.455 1.00 93.00 225 ASN A N 1
ATOM 1739 C CA . ASN A 1 225 ? 13.617 17.463 -11.008 1.00 93.00 225 ASN A CA 1
ATOM 1740 C C . ASN A 1 225 ? 15.082 17.820 -10.649 1.00 93.00 225 ASN A C 1
ATOM 1742 O O . ASN A 1 225 ? 15.500 18.977 -10.715 1.00 93.00 225 ASN A O 1
ATOM 1746 N N . GLN A 1 226 ? 15.923 16.831 -10.324 1.00 96.25 226 GLN A N 1
ATOM 1747 C CA . GLN A 1 226 ? 17.350 17.047 -10.047 1.00 96.25 226 GLN A CA 1
ATOM 1748 C C . GLN A 1 226 ? 18.238 16.818 -11.274 1.00 96.25 226 GLN A C 1
ATOM 1750 O O . GLN A 1 226 ? 18.411 15.685 -11.718 1.00 96.25 226 GLN A O 1
ATOM 1755 N N . LYS A 1 227 ? 18.906 17.884 -11.744 1.00 95.81 227 LYS A N 1
ATOM 1756 C CA . LYS A 1 227 ? 19.768 17.876 -12.944 1.00 95.81 227 LYS A CA 1
ATOM 1757 C C . LYS A 1 227 ? 20.774 16.720 -12.981 1.00 95.81 227 LYS A C 1
ATOM 1759 O O . LYS A 1 227 ? 20.827 16.011 -13.975 1.00 95.81 227 LYS A O 1
ATOM 1764 N N . ILE A 1 228 ? 21.557 16.523 -11.916 1.00 95.94 228 ILE A N 1
ATOM 1765 C CA . ILE A 1 228 ? 22.591 15.471 -11.886 1.00 95.94 228 ILE A CA 1
ATOM 1766 C C . ILE A 1 228 ? 21.950 14.081 -12.004 1.00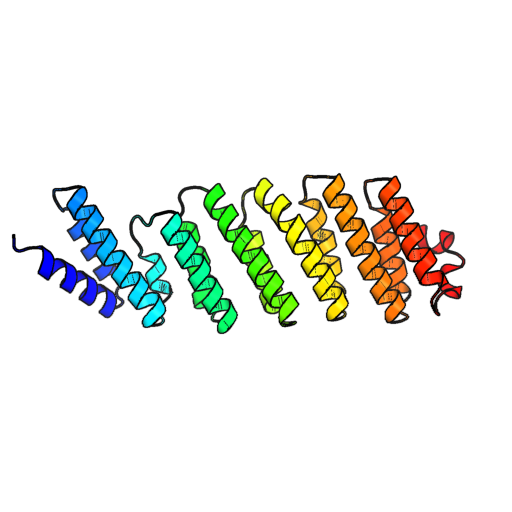 95.94 228 ILE A C 1
ATOM 1768 O O . ILE A 1 228 ? 22.409 13.256 -12.785 1.00 95.94 228 ILE A O 1
ATOM 1772 N N . ARG A 1 229 ? 20.854 13.832 -11.276 1.00 96.81 229 ARG A N 1
ATOM 1773 C CA . ARG A 1 229 ? 20.138 12.548 -11.327 1.00 96.81 229 ARG A CA 1
ATOM 1774 C C . ARG A 1 229 ? 19.504 12.300 -12.687 1.00 96.81 229 ARG A C 1
ATOM 1776 O O . ARG A 1 229 ? 19.612 11.192 -13.192 1.00 96.81 229 ARG A O 1
ATOM 1783 N N . ARG A 1 230 ? 18.904 13.332 -13.282 1.00 97.69 230 ARG A N 1
ATOM 1784 C CA . ARG A 1 230 ? 18.354 13.300 -14.637 1.00 97.69 230 ARG A CA 1
ATOM 1785 C C . ARG A 1 230 ? 19.411 12.887 -15.656 1.00 97.69 230 ARG A C 1
ATOM 1787 O O . ARG A 1 230 ? 19.219 11.908 -16.365 1.00 97.69 230 ARG A O 1
ATOM 1794 N N . THR A 1 231 ? 20.542 13.592 -15.691 1.00 96.56 231 THR A N 1
ATOM 1795 C CA . THR A 1 231 ? 21.635 13.290 -16.625 1.00 96.56 231 THR A CA 1
ATOM 1796 C C . THR A 1 231 ? 22.173 11.877 -16.427 1.00 96.56 231 THR A C 1
ATOM 1798 O O . THR A 1 231 ? 22.322 11.155 -17.406 1.00 96.56 231 THR A O 1
ATOM 1801 N N . ASN A 1 232 ? 22.402 11.458 -15.179 1.00 97.88 232 ASN A N 1
ATOM 1802 C CA . ASN A 1 232 ? 22.894 10.111 -14.893 1.00 97.88 232 ASN A CA 1
ATOM 1803 C C . ASN A 1 232 ? 21.878 9.037 -15.300 1.00 97.88 232 ASN A C 1
ATOM 1805 O O . ASN A 1 232 ? 22.250 8.071 -15.948 1.00 97.88 232 ASN A O 1
ATOM 1809 N N . SER A 1 233 ? 20.592 9.224 -14.989 1.00 98.00 233 SER A N 1
ATOM 1810 C CA . SER A 1 233 ? 19.545 8.265 -15.353 1.00 98.00 233 SER A CA 1
ATOM 1811 C C . SER A 1 233 ? 19.410 8.107 -16.866 1.00 98.00 233 SER A C 1
ATOM 1813 O O . SER A 1 233 ? 19.259 6.987 -17.342 1.00 98.00 233 SER A O 1
ATOM 1815 N N . ILE A 1 234 ? 19.461 9.210 -17.621 1.00 97.06 234 ILE A N 1
ATOM 1816 C CA . ILE A 1 234 ? 19.437 9.167 -19.088 1.00 97.06 234 ILE A CA 1
ATOM 1817 C C . ILE A 1 234 ? 20.675 8.425 -19.597 1.00 97.06 234 ILE A C 1
ATOM 1819 O O . ILE A 1 234 ? 20.539 7.489 -20.378 1.00 97.06 234 ILE A O 1
ATOM 1823 N N . ALA A 1 235 ? 21.869 8.790 -19.119 1.00 96.12 235 ALA A N 1
ATOM 1824 C CA . ALA A 1 235 ? 23.116 8.147 -19.529 1.00 96.12 235 ALA A CA 1
ATOM 1825 C C . ALA A 1 235 ? 23.112 6.633 -19.253 1.00 96.12 235 ALA A C 1
ATOM 1827 O O . ALA A 1 235 ? 23.494 5.862 -20.130 1.00 96.12 235 ALA A O 1
ATOM 1828 N N . ASP A 1 236 ? 22.620 6.211 -18.085 1.00 98.00 236 ASP A N 1
ATOM 1829 C CA . ASP A 1 236 ? 22.494 4.799 -17.713 1.00 98.00 236 ASP A CA 1
ATOM 1830 C C . ASP A 1 236 ? 21.583 4.034 -18.691 1.00 98.00 236 ASP A C 1
ATOM 1832 O O . ASP A 1 236 ? 21.933 2.943 -19.141 1.00 98.00 236 ASP A O 1
ATOM 1836 N N . ILE A 1 237 ? 20.424 4.604 -19.049 1.00 97.50 237 ILE A N 1
ATOM 1837 C CA . ILE A 1 237 ? 19.477 3.972 -19.985 1.00 97.50 237 ILE A CA 1
ATOM 1838 C C . ILE A 1 237 ? 20.088 3.861 -21.387 1.00 97.50 237 ILE A C 1
ATOM 1840 O O . ILE A 1 237 ? 19.982 2.814 -22.031 1.00 97.50 237 ILE A O 1
ATOM 1844 N N . VAL A 1 238 ? 20.746 4.922 -21.859 1.00 95.25 238 VAL A N 1
ATOM 1845 C CA . VAL A 1 238 ? 21.399 4.947 -23.175 1.00 95.25 238 VAL A CA 1
ATOM 1846 C C . VAL A 1 238 ? 22.519 3.923 -23.250 1.00 95.25 238 VAL A C 1
ATOM 1848 O O . VAL A 1 238 ? 22.557 3.138 -24.193 1.00 95.25 238 VAL A O 1
ATOM 1851 N N . ASP A 1 239 ? 23.402 3.892 -22.252 1.00 95.50 239 ASP A N 1
ATOM 1852 C CA . ASP A 1 239 ? 24.516 2.946 -22.197 1.00 95.50 239 ASP A CA 1
ATOM 1853 C C . ASP A 1 239 ? 24.017 1.492 -22.152 1.00 95.50 239 ASP A C 1
ATOM 1855 O O . ASP A 1 239 ? 24.519 0.639 -22.889 1.00 95.50 239 ASP A O 1
ATOM 1859 N N . ALA A 1 240 ? 22.973 1.212 -21.363 1.00 96.44 240 ALA A N 1
ATOM 1860 C CA . ALA A 1 240 ? 22.350 -0.109 -21.316 1.00 96.44 240 ALA A CA 1
ATOM 1861 C C . ALA A 1 240 ? 21.740 -0.515 -22.670 1.00 96.44 240 ALA A C 1
ATOM 1863 O O . ALA A 1 240 ? 21.953 -1.636 -23.135 1.00 96.44 240 ALA A O 1
ATOM 1864 N N . THR A 1 241 ? 21.037 0.400 -23.340 1.00 94.75 241 THR A N 1
ATOM 1865 C CA . THR A 1 241 ? 20.425 0.145 -24.658 1.00 94.75 241 THR A CA 1
ATOM 1866 C C . THR A 1 241 ? 21.483 -0.017 -25.751 1.00 94.75 241 THR A C 1
ATOM 1868 O O . THR A 1 241 ? 21.370 -0.881 -26.617 1.00 94.75 241 THR A O 1
ATOM 1871 N N . TRP A 1 242 ? 22.562 0.766 -25.704 1.00 93.38 242 TRP A N 1
ATOM 1872 C CA . TRP A 1 242 ? 23.675 0.661 -26.649 1.00 93.38 242 TRP A CA 1
ATOM 1873 C C . TRP A 1 242 ? 24.376 -0.701 -26.579 1.00 93.38 242 TRP A C 1
ATOM 1875 O O . TRP A 1 242 ? 24.874 -1.218 -27.583 1.00 93.38 242 TRP A O 1
ATOM 1885 N N . LYS A 1 243 ? 24.401 -1.301 -25.386 1.00 93.50 243 LYS A N 1
ATOM 1886 C CA . LYS A 1 243 ? 24.932 -2.647 -25.143 1.00 93.50 243 LYS A CA 1
ATOM 1887 C C . LYS A 1 243 ? 23.942 -3.762 -25.500 1.00 93.50 243 LYS A C 1
ATOM 1889 O O . LYS A 1 243 ? 24.340 -4.927 -25.492 1.00 93.50 243 LYS A O 1
ATOM 1894 N N . SER A 1 244 ? 22.693 -3.436 -25.834 1.00 93.19 244 SER A N 1
ATOM 1895 C CA . SER A 1 244 ? 21.661 -4.403 -26.213 1.00 93.19 244 SER A CA 1
ATOM 1896 C C . SER A 1 244 ? 21.582 -4.616 -27.733 1.00 93.19 244 SER A C 1
ATOM 1898 O O . SER A 1 244 ? 22.297 -4.003 -28.535 1.00 93.19 244 SER A O 1
ATOM 1900 N N . SER A 1 245 ? 20.682 -5.504 -28.162 1.00 88.75 245 SER A N 1
ATOM 1901 C CA . SER A 1 245 ? 20.357 -5.699 -29.579 1.00 88.75 245 SER A CA 1
ATOM 1902 C C . SER A 1 245 ? 19.712 -4.470 -30.232 1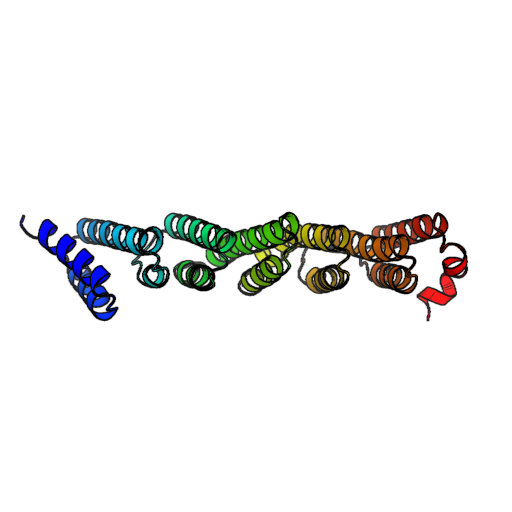.00 88.75 245 SER A C 1
ATOM 1904 O O . SER A 1 245 ? 19.755 -4.357 -31.457 1.00 88.75 245 SER A O 1
ATOM 1906 N N . GLN A 1 246 ? 19.175 -3.533 -29.443 1.00 86.31 246 GLN A N 1
ATOM 1907 C CA . GLN A 1 246 ? 18.469 -2.332 -29.913 1.00 86.31 246 GLN A CA 1
ATOM 1908 C C . GLN A 1 246 ? 19.399 -1.137 -30.169 1.00 86.31 246 GLN A C 1
ATOM 1910 O O . GLN A 1 246 ? 18.933 -0.049 -30.491 1.00 86.31 246 GLN A O 1
ATOM 1915 N N . LYS A 1 247 ? 20.725 -1.310 -30.093 1.00 86.19 247 LYS A N 1
ATOM 1916 C CA . LYS A 1 247 ? 21.711 -0.227 -30.280 1.00 86.19 247 LYS A CA 1
ATOM 1917 C C . LYS A 1 247 ? 21.509 0.644 -31.528 1.00 86.19 247 LYS A C 1
ATOM 1919 O O . LYS A 1 247 ? 21.863 1.815 -31.524 1.00 86.19 247 LYS A O 1
ATOM 1924 N N . LYS A 1 248 ? 20.975 0.072 -32.616 1.00 83.94 248 LYS A N 1
ATOM 1925 C CA . LYS A 1 248 ? 20.730 0.802 -33.871 1.00 83.94 248 LYS A CA 1
ATOM 1926 C C . LYS A 1 248 ? 19.558 1.773 -33.756 1.00 83.94 248 LYS A C 1
ATOM 1928 O O . LYS A 1 248 ? 19.545 2.774 -34.457 1.00 83.94 248 LYS A O 1
ATOM 1933 N N . GLU A 1 249 ? 18.599 1.465 -32.894 1.00 80.06 249 GLU A N 1
ATOM 1934 C CA . GLU A 1 249 ? 17.358 2.221 -32.729 1.00 80.06 249 GLU A CA 1
ATOM 1935 C C . GLU A 1 249 ? 17.555 3.448 -31.837 1.00 80.06 249 GLU A C 1
ATOM 1937 O O . GLU A 1 249 ? 16.800 4.400 -31.948 1.00 80.06 249 GLU A O 1
ATOM 1942 N N . ILE A 1 250 ? 18.605 3.460 -31.007 1.00 77.31 250 ILE A N 1
ATOM 1943 C CA . ILE A 1 250 ? 18.951 4.595 -30.139 1.00 77.31 250 ILE A CA 1
ATOM 1944 C C . ILE A 1 250 ? 20.132 5.428 -30.661 1.00 77.31 250 ILE A C 1
ATOM 1946 O O . ILE A 1 250 ? 20.629 6.318 -29.974 1.00 77.31 250 ILE A O 1
ATOM 1950 N N . ALA A 1 251 ? 20.604 5.139 -31.877 1.00 73.19 251 ALA A N 1
ATOM 1951 C CA . ALA A 1 251 ? 21.746 5.829 -32.471 1.00 73.19 251 ALA A CA 1
ATOM 1952 C C . ALA A 1 251 ? 21.474 7.314 -32.783 1.00 73.19 251 ALA A C 1
ATOM 1954 O O . ALA A 1 251 ? 22.429 8.078 -32.885 1.00 73.19 251 ALA A O 1
ATOM 1955 N N . ASP A 1 252 ? 20.202 7.714 -32.892 1.00 71.38 252 ASP A N 1
ATOM 1956 C CA . ASP A 1 252 ? 19.767 9.101 -33.102 1.00 71.38 252 ASP A CA 1
ATOM 1957 C C . ASP A 1 252 ? 18.820 9.553 -31.978 1.00 71.38 252 ASP A C 1
ATOM 1959 O O . ASP A 1 252 ? 17.628 9.794 -32.162 1.00 71.38 252 ASP A O 1
ATOM 1963 N N . ILE A 1 253 ? 19.347 9.572 -30.754 1.00 66.81 253 ILE A N 1
ATOM 1964 C CA . ILE A 1 253 ? 18.552 9.851 -29.555 1.00 66.81 253 ILE A CA 1
ATOM 1965 C C . ILE A 1 253 ? 18.005 11.284 -29.493 1.00 66.81 253 ILE A C 1
ATOM 1967 O O . ILE A 1 253 ? 16.968 11.504 -28.872 1.00 66.81 253 ILE A O 1
ATOM 1971 N N . GLU A 1 254 ? 18.671 12.246 -30.141 1.00 63.06 254 GLU A N 1
ATOM 1972 C CA . GLU A 1 254 ? 18.207 13.638 -30.196 1.00 63.06 254 GLU A CA 1
ATOM 1973 C C . GLU A 1 254 ? 16.841 13.721 -30.892 1.00 63.06 254 GLU A C 1
ATOM 1975 O O . GLU A 1 254 ? 15.920 14.328 -30.352 1.00 63.06 254 GLU A O 1
ATOM 1980 N N . GLN A 1 255 ? 16.648 13.003 -32.005 1.00 65.19 255 GLN A N 1
ATOM 1981 C CA . GLN A 1 255 ? 15.346 12.945 -32.683 1.00 65.19 255 GLN A CA 1
ATOM 1982 C C . GLN A 1 255 ? 14.252 12.238 -31.873 1.00 65.19 255 GLN A C 1
ATOM 1984 O O . GLN A 1 255 ? 13.073 12.446 -32.130 1.00 65.19 255 GLN A O 1
ATOM 1989 N N . ILE A 1 256 ? 14.624 11.382 -30.922 1.00 65.75 256 ILE A N 1
ATOM 1990 C CA . ILE A 1 256 ? 13.687 10.568 -30.138 1.00 65.75 256 ILE A CA 1
ATOM 1991 C C . ILE A 1 256 ? 13.151 11.329 -28.923 1.00 65.75 256 ILE A C 1
ATOM 1993 O O . ILE A 1 256 ? 12.012 11.113 -28.521 1.00 65.75 256 ILE A O 1
ATOM 1997 N N . ILE A 1 257 ? 13.977 12.178 -28.309 1.00 61.88 257 ILE A N 1
ATOM 1998 C CA . ILE A 1 257 ? 13.602 12.933 -27.104 1.00 61.88 257 ILE A CA 1
ATOM 1999 C C . ILE A 1 257 ? 12.829 14.213 -27.459 1.00 61.88 257 ILE A C 1
ATOM 2001 O O . ILE A 1 257 ? 11.980 14.632 -26.674 1.00 61.88 257 ILE A O 1
ATOM 2005 N N . ASP A 1 258 ? 13.099 14.805 -28.627 1.00 57.56 258 ASP A N 1
ATOM 2006 C CA . ASP A 1 258 ? 12.486 16.062 -29.079 1.00 57.56 258 ASP A CA 1
ATOM 2007 C C . ASP A 1 258 ? 11.227 15.875 -29.965 1.00 57.56 258 ASP A C 1
ATOM 2009 O O . ASP A 1 258 ? 10.659 16.868 -30.431 1.00 57.56 258 ASP A O 1
ATOM 2013 N N . ALA A 1 259 ? 10.790 14.631 -30.209 1.00 52.94 259 ALA A N 1
ATOM 2014 C CA . ALA A 1 259 ? 9.580 14.281 -30.973 1.00 52.94 259 ALA A CA 1
ATOM 2015 C C . ALA A 1 259 ? 8.336 14.127 -30.082 1.00 52.94 259 ALA A C 1
ATOM 2017 O O . ALA A 1 259 ? 7.245 14.547 -30.537 1.00 52.94 259 ALA A O 1
#

Foldseek 3Di:
DPVPVVLLVQLLVLVVVVDVVSLVVSLVVLVPDDDPVSSVVSLVSSQVSLLCCVPVVVNLVSLLSRDPDDLVVLLVLLVVLLVVCLVPVPVSSLVSNVSSLVPDPDLVSSLVSLLVSLLVLLLSCLVVVPCVSNVSSVVSLVSNPDLVSNQVSLLRNLVSLLSSCQVVVPLVSLVVNLVSLVSHPPLVSSLVSLLSSLLSQLVSCLVVVNVVSLLVSLLSLCPRPDPVSSVVSNVVSLVSCCPGPNVVVCVCVVVSNVD

Mean predicted aligned error: 5.37 Å

Sequence (259 aa):
MDGKPQMKQKITSAISSGDPRELEKVVLDISETQTRKEKKSLYEQMNAALVTAAFEGGQPELLSQLVEPTKEEIFDLVRRAAGLYSQNKDDIWFGAIFSLVNKLDRKSHQSDILAEISRSLVQTGVDTGDIHYIEKGGEAFDKISIRKYRSAILSEIIPLLIQYGQKYQNIDIMRHALLMLSEIGDISRQSQLHADVARAIAGSGIESGNIALVISGLSSATEINQKIRRTNSIADIVDATWKSSQKKEIADIEQIIDA

Secondary structure (DSSP, 8-state):
--SHHHHHHHHHHHHHH--HHHHHHHHHHHHT-S-HHHHHHHHHHHHHHHHHHHHHTT-GGGGGG--S--HHHHHHHHHHHHHHHHHH--HHHHHHHHHHHTT-S-HHHHHHHHHHHHHHHHHHHHHH--HHHHHHHHHHHHT---HHHHHHHHHHHHHHHHHHHHHTT-HHHHHHHHHHGGG---HHHHHHHHHHHHHHHHHHHHHHT-HHHHHHHHHHHHT-SSHHHHHHHHHHHHHHHHTSTTTTTTTTHHHHH--

Radius of gyration: 25.52 Å; Cα contacts (8 Å, |Δi|>4): 314; chains: 1; bounding box: 54×36×80 Å

pLDDT: mean 92.89, std 9.72, range [39.56, 98.88]

Solvent-accessible surface area (backbone atoms only — not comparable to full-atom values): 13704 Å² total; per-residue (Å²): 140,79,62,67,72,56,52,54,51,50,48,53,51,23,62,73,66,70,42,69,66,48,44,51,50,52,50,51,62,43,69,72,46,93,43,74,69,58,33,49,55,49,39,53,53,46,38,51,52,34,52,46,44,17,72,77,65,72,36,42,74,44,54,62,70,56,59,89,68,51,70,68,57,40,53,54,51,33,53,51,28,49,52,48,21,74,73,69,67,43,62,62,31,54,52,32,33,55,48,39,43,69,66,48,91,43,66,66,61,36,17,50,54,27,40,53,50,14,47,52,28,32,48,49,13,48,76,70,67,42,63,67,34,34,54,53,10,47,59,33,46,72,66,34,79,43,63,70,48,49,24,53,43,48,72,58,42,41,63,46,35,42,51,34,16,65,77,69,70,34,63,67,49,33,55,50,42,59,67,56,39,79,60,33,79,49,64,68,61,30,29,51,53,46,36,52,42,18,44,50,44,18,47,53,12,56,76,70,69,35,60,70,36,30,50,51,12,45,60,51,17,71,68,32,83,42,66,71,56,22,54,50,36,38,50,53,49,50,54,55,37,55,74,42,95,54,30,79,78,58,71,58,49,70,66,65,76,76,105